Protein AF-A0A1A7YVM3-F1 (afdb_monomer)

Organism: NCBI:txid60296

Foldseek 3Di:
DDPDAWDWDWDADPPDPPRQQTEIFTEAADPVSQFGAWQFKEKDFAFAQQQVVQDDPVHQHHGDRHFIKIWTKTHGPVAQKIFIWIGGVNSVLVLRQVQQQCLQPVLCDDPNDRFKAAPPDPDDDRVSVVLPPPPPPDRDRCVVVVRHDPSGDDDMYTDPVSHRYTYTLDMDRHGFNEWDWDADPRWIWIFTWGQQQKTWTWTGHNRIDTDDMDHDPHTRQGWHHDWDADPVNQWIWTDGPPDTDIDGPDDCVVDPD

Mean predicted aligned error: 5.79 Å

Solvent-accessible surface area (backbone atoms only — not comparable to full-atom values): 13935 Å² total; per-residue (Å²): 133,86,88,72,70,76,29,68,50,77,44,68,50,95,89,44,98,80,47,35,33,32,37,36,39,32,48,25,31,28,97,82,39,58,31,22,42,74,54,21,62,32,80,33,51,33,15,49,57,23,10,60,58,52,32,34,86,93,68,55,35,85,50,50,36,82,40,53,28,40,38,34,28,17,30,32,91,88,47,76,29,16,31,31,28,60,43,46,48,65,46,55,49,57,50,51,50,52,33,51,42,17,23,62,70,44,47,6,31,53,95,90,36,73,25,33,43,56,62,94,58,88,69,84,77,69,62,27,51,68,64,58,77,61,93,71,86,70,81,72,58,60,81,84,37,81,47,43,43,92,92,49,90,50,44,36,28,40,30,79,94,56,35,52,75,22,68,58,66,42,77,46,80,42,54,50,27,16,32,32,64,49,61,55,96,41,39,16,35,36,39,38,18,16,53,51,19,35,34,36,36,28,43,48,45,87,71,54,42,75,83,48,73,47,73,48,96,52,81,59,43,34,26,41,41,65,50,43,64,45,98,82,64,52,32,36,39,46,32,37,94,88,49,77,48,80,40,65,69,69,66,68,88,78,58,91,125

pLDDT: mean 90.3, std 9.9, range [42.0, 98.5]

Nearest PDB structures (foldseek):
  6gcu-assembly2_D  TM=7.362E-01  e=4.595E-12  Homo sapiens
  7mo8-assembly1_B  TM=7.441E-01  e=7.608E-12  Homo sapiens
  4k3j-assembly1_B  TM=7.572E-01  e=2.206E-11  Homo sapiens
  1shy-assembly1_B  TM=6.991E-01  e=4.860E-12  Homo sapiens
  7mob-assembly1_D  TM=7.479E-01  e=1.482E-10  Homo sapiens

InterPro domains:
  IPR001627 Sema domain [PF01403] (64-209)
  IPR001627 Sema domain [PS51004] (1-249)
  IPR015943 WD40/YVTN repeat-like-containing domain superfamily [G3DSA:2.130.10.10] (1-257)
  IPR031148 Plexin family [PTHR22625] (5-254)
  IPR036352 Sema domain superfamily [SSF101912] (2-2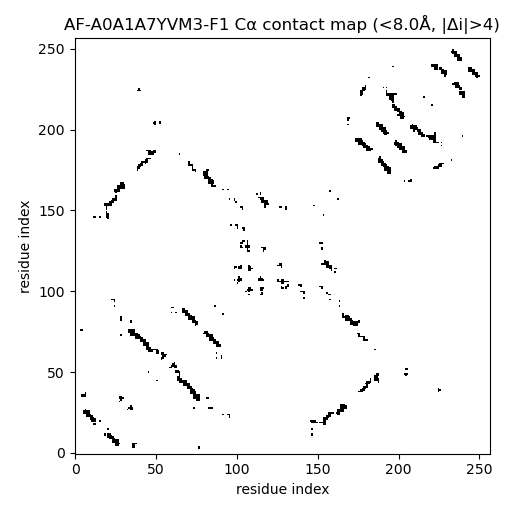49)

Sequence (257 aa):
QDNKNFTFISRLCEKDQHYYSYTELQLNCSASNKYNKAQAAFVGTPGDVLAQNLTGPDKYGTVSASDKVLFVTFSSDVETSSAMCMYPLKSIDDRMRKILDACYNQEGFIDHNLAAYSPYSSKSGNLCSSSNNNNNNKKIKVEDFPCGAEFLLSPLASKPAFALMSEPSLVRKGHMTAVAVSVEMEHAVAFLGNANGEVLKVHLSAHPEMYGRVASEVIGEKVNKNLLFDSSLQHLYITTDNKITKVPVQTCHLKTD

Secondary structure (DSSP, 8-state):
------EEEEE--TT-TT-TT-EEEEEEESTT--EEEEEEEEEE--HHHHHHHH-BTTTTB---TTS-EEEEEEEESSSSEEEEEEEEHHHHHHHHHHHHHHHHHSTTEETTEE-EE-TT--S-S-HHHHTT--TT--PPPGGG-TT--TTS--SEEE-GGGPEEE--SEEEES-EEEEEEEEETTEEEEEEEETTSEEEEEEESSS-EEEEEEE-SSTT-PPPS--EE-TTSSEEEEE-SS-EEEEES--GGG---

Structure (mmCIF, N/CA/C/O backbone):
data_AF-A0A1A7YVM3-F1
#
_entry.id   AF-A0A1A7YVM3-F1
#
loop_
_atom_site.group_PDB
_atom_site.id
_atom_site.type_symbol
_atom_site.label_atom_id
_atom_site.label_alt_id
_atom_site.label_comp_id
_atom_site.label_asym_id
_atom_site.label_entity_id
_atom_site.label_seq_id
_atom_site.pdbx_PDB_ins_code
_atom_site.Cartn_x
_atom_site.Cartn_y
_atom_site.Cartn_z
_atom_site.occupancy
_atom_site.B_iso_or_equiv
_atom_site.auth_seq_id
_atom_site.auth_comp_id
_atom_site.auth_asym_id
_atom_site.auth_atom_id
_atom_site.pdbx_PDB_model_num
ATOM 1 N N . GLN A 1 1 ? 15.067 23.024 5.403 1.00 42.00 1 GLN A N 1
ATOM 2 C CA . GLN A 1 1 ? 15.186 21.586 5.096 1.00 42.00 1 GLN A CA 1
ATOM 3 C C . GLN A 1 1 ? 13.938 20.945 5.671 1.00 42.00 1 GLN A C 1
ATOM 5 O O . GLN A 1 1 ? 13.823 20.870 6.886 1.00 42.00 1 GLN A O 1
ATOM 10 N N . ASP A 1 2 ? 12.939 20.669 4.831 1.00 53.38 2 ASP A N 1
ATOM 11 C CA . ASP A 1 2 ? 11.666 20.115 5.303 1.00 53.38 2 ASP A CA 1
ATOM 12 C C . ASP A 1 2 ? 11.873 18.650 5.683 1.00 53.38 2 ASP A C 1
ATOM 14 O O . ASP A 1 2 ? 12.068 17.799 4.815 1.00 53.38 2 ASP A O 1
ATOM 18 N N . ASN A 1 3 ? 11.823 18.352 6.982 1.00 69.62 3 ASN A N 1
ATOM 19 C CA . ASN A 1 3 ? 11.826 16.993 7.531 1.00 69.62 3 ASN A CA 1
ATOM 20 C C . ASN A 1 3 ? 10.467 16.306 7.286 1.00 69.62 3 ASN A C 1
ATOM 22 O O . ASN A 1 3 ? 9.817 15.830 8.218 1.00 69.62 3 ASN A O 1
ATOM 26 N N . LYS A 1 4 ? 9.992 16.301 6.036 1.00 81.69 4 LYS A N 1
ATOM 27 C CA . LYS A 1 4 ? 8.742 15.638 5.663 1.00 81.69 4 LYS A CA 1
ATOM 28 C C . LYS A 1 4 ? 8.987 14.134 5.607 1.00 81.69 4 LYS A C 1
ATOM 30 O O . LYS A 1 4 ? 9.875 13.674 4.893 1.00 81.69 4 LYS A O 1
ATOM 35 N N . ASN A 1 5 ? 8.201 13.368 6.359 1.00 89.06 5 ASN A N 1
ATOM 36 C CA . ASN A 1 5 ? 8.266 11.912 6.291 1.00 89.06 5 ASN A CA 1
ATOM 37 C C . ASN A 1 5 ? 7.621 11.412 4.995 1.00 89.06 5 ASN A C 1
ATOM 39 O O . ASN A 1 5 ? 6.699 12.039 4.468 1.00 89.06 5 ASN A O 1
ATOM 43 N N . PHE A 1 6 ? 8.094 10.274 4.504 1.00 92.00 6 PHE A N 1
ATOM 44 C CA . PHE A 1 6 ? 7.553 9.602 3.331 1.00 92.00 6 PHE A CA 1
ATOM 45 C C . PHE A 1 6 ? 7.360 8.125 3.652 1.00 92.00 6 PHE A C 1
ATOM 47 O O . PHE A 1 6 ? 8.147 7.537 4.392 1.00 92.00 6 PHE A O 1
ATOM 54 N N . THR A 1 7 ? 6.314 7.532 3.086 1.00 96.25 7 THR A N 1
ATOM 55 C CA . THR A 1 7 ? 6.068 6.095 3.183 1.00 96.25 7 THR A CA 1
ATOM 56 C C . THR A 1 7 ? 6.446 5.449 1.863 1.00 96.25 7 THR A C 1
ATOM 58 O O . THR A 1 7 ? 5.978 5.876 0.808 1.00 96.25 7 THR A O 1
ATOM 61 N N . PHE A 1 8 ? 7.253 4.397 1.935 1.00 97.38 8 PHE A N 1
ATOM 62 C 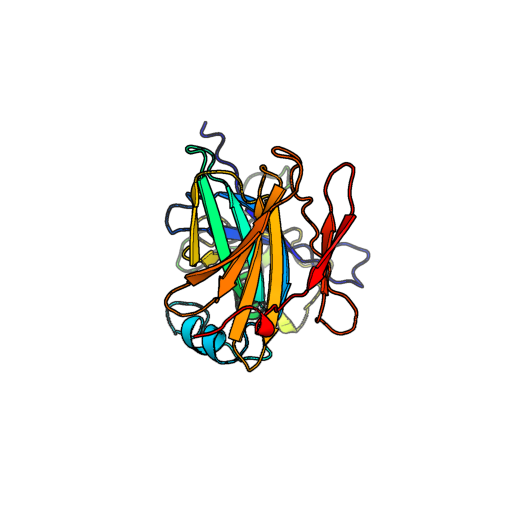CA . PHE A 1 8 ? 7.613 3.570 0.793 1.00 97.38 8 PHE A CA 1
ATOM 63 C C . PHE A 1 8 ? 7.107 2.148 1.003 1.00 97.38 8 PHE A C 1
ATOM 65 O O . PHE A 1 8 ? 7.093 1.644 2.127 1.00 97.38 8 PHE A O 1
ATOM 72 N N . ILE A 1 9 ? 6.698 1.508 -0.088 1.00 97.88 9 ILE A N 1
ATOM 73 C CA . ILE A 1 9 ? 6.573 0.059 -0.164 1.00 97.88 9 ILE A CA 1
ATOM 74 C C . ILE A 1 9 ? 7.796 -0.494 -0.887 1.00 97.88 9 ILE A C 1
ATOM 76 O O . ILE A 1 9 ? 8.110 -0.068 -2.000 1.00 97.88 9 ILE A O 1
ATOM 80 N N . SER A 1 10 ? 8.470 -1.445 -0.249 1.00 97.12 10 SER A N 1
ATOM 81 C CA . SER A 1 10 ? 9.629 -2.133 -0.813 1.00 97.12 10 SER A CA 1
ATOM 82 C C . SER A 1 10 ? 9.220 -3.520 -1.303 1.00 97.12 10 SER A C 1
ATOM 84 O O . SER A 1 10 ? 8.445 -4.216 -0.644 1.00 97.12 10 SER A O 1
ATOM 86 N N . ARG A 1 11 ? 9.741 -3.929 -2.459 1.00 96.50 11 ARG A N 1
ATOM 87 C CA . ARG A 1 11 ? 9.524 -5.250 -3.058 1.00 96.50 11 ARG A CA 1
ATOM 88 C C . ARG A 1 11 ? 10.854 -5.978 -3.191 1.00 96.50 11 ARG A C 1
ATOM 90 O O . ARG A 1 11 ? 11.821 -5.394 -3.668 1.00 96.50 11 ARG A O 1
ATOM 97 N N . LEU A 1 12 ? 10.856 -7.254 -2.816 1.00 97.00 12 LEU A N 1
ATOM 98 C CA . LEU A 1 12 ? 11.961 -8.190 -2.992 1.00 97.00 12 LEU A CA 1
ATOM 99 C C . LEU A 1 12 ? 11.379 -9.553 -3.394 1.00 97.00 12 LEU A C 1
ATOM 101 O O . LEU A 1 12 ? 10.362 -9.974 -2.841 1.00 97.00 12 LEU A O 1
ATOM 105 N N . CYS A 1 13 ? 11.996 -10.234 -4.352 1.00 97.06 13 CYS A N 1
ATOM 106 C CA . CYS A 1 13 ? 11.661 -11.617 -4.670 1.00 97.06 13 CYS A CA 1
ATOM 107 C C . CYS A 1 13 ? 12.095 -12.551 -3.534 1.00 97.06 13 CYS A C 1
ATOM 109 O O . CYS A 1 13 ? 13.185 -12.417 -2.990 1.00 97.06 13 CYS A O 1
ATOM 111 N N . GLU A 1 14 ? 11.285 -13.566 -3.225 1.00 96.75 14 GLU A N 1
ATOM 112 C CA . GLU A 1 14 ? 11.616 -14.555 -2.184 1.00 96.75 14 GLU A CA 1
ATOM 113 C C . GLU A 1 14 ? 12.923 -15.313 -2.474 1.00 96.75 14 GLU A C 1
ATOM 115 O O . GLU A 1 14 ? 13.664 -15.671 -1.561 1.00 96.75 14 GLU A O 1
ATOM 120 N N . LYS A 1 15 ? 13.209 -15.561 -3.758 1.00 94.94 15 LYS A N 1
ATOM 121 C CA . LYS A 1 15 ? 14.398 -16.276 -4.240 1.00 94.94 15 LYS A CA 1
ATOM 122 C C . LYS A 1 15 ? 15.373 -15.324 -4.928 1.00 94.94 15 LYS A C 1
ATOM 124 O O . LYS A 1 15 ? 15.636 -15.455 -6.118 1.00 94.94 15 LYS A O 1
ATOM 129 N N . ASP A 1 16 ? 15.894 -14.369 -4.171 1.00 95.81 16 ASP A N 1
ATOM 130 C CA . ASP A 1 16 ? 16.880 -13.397 -4.642 1.00 95.81 16 ASP A CA 1
ATOM 131 C C . ASP A 1 16 ? 17.973 -13.196 -3.587 1.00 95.81 16 ASP A C 1
ATOM 133 O O . ASP A 1 16 ? 17.899 -12.325 -2.724 1.00 95.81 16 ASP A O 1
ATOM 137 N N . GLN A 1 17 ? 18.997 -14.049 -3.639 1.00 94.69 17 GLN A N 1
ATOM 138 C CA . GLN A 1 17 ? 20.095 -14.037 -2.666 1.00 94.69 17 GLN A CA 1
ATOM 139 C C . GLN A 1 17 ? 20.944 -12.760 -2.738 1.00 94.69 17 GLN A C 1
ATOM 141 O O . GLN A 1 17 ? 21.616 -12.420 -1.766 1.00 94.69 17 GLN A O 1
ATOM 146 N N . HIS A 1 18 ? 20.913 -12.063 -3.875 1.00 94.44 18 HIS A N 1
ATOM 147 C CA . HIS A 1 18 ? 21.759 -10.905 -4.152 1.00 94.44 18 HIS A CA 1
ATOM 148 C C . HIS A 1 18 ? 21.008 -9.571 -4.086 1.00 94.44 18 HIS A C 1
ATOM 150 O O . HIS A 1 18 ? 21.628 -8.524 -4.254 1.00 94.44 18 HIS A O 1
ATOM 156 N N . TYR A 1 19 ? 19.703 -9.596 -3.800 1.00 94.94 19 TYR A N 1
ATOM 157 C CA . TYR A 1 19 ? 18.847 -8.416 -3.666 1.00 94.94 19 TYR A CA 1
ATOM 158 C C . TYR A 1 19 ? 18.724 -7.586 -4.959 1.00 94.94 19 TYR A C 1
ATOM 160 O O . TYR A 1 19 ? 18.415 -6.391 -4.927 1.00 94.94 19 TYR A O 1
ATOM 168 N N . TYR A 1 20 ? 18.912 -8.207 -6.126 1.00 95.38 20 TYR A N 1
ATOM 169 C CA . TYR A 1 20 ? 18.777 -7.529 -7.419 1.00 95.38 20 TYR A CA 1
ATOM 170 C C . TYR A 1 20 ? 17.357 -7.031 -7.700 1.00 95.38 20 TYR A C 1
ATOM 172 O O . TYR A 1 20 ? 17.180 -6.060 -8.429 1.00 95.38 20 TYR A O 1
ATOM 180 N N . SER A 1 21 ? 16.347 -7.644 -7.093 1.00 96.25 21 SER A N 1
ATOM 181 C CA . SER A 1 21 ? 14.940 -7.267 -7.232 1.00 96.25 21 SER A CA 1
ATOM 182 C C . SER A 1 21 ? 14.508 -6.104 -6.333 1.00 96.25 21 SER A C 1
ATOM 184 O O . SER A 1 21 ? 13.377 -5.627 -6.482 1.00 96.25 21 SER A O 1
ATOM 186 N N . TYR A 1 22 ? 15.370 -5.638 -5.416 1.00 96.94 22 TYR A N 1
ATOM 187 C CA . TYR A 1 22 ? 15.008 -4.631 -4.418 1.00 96.94 22 TYR A CA 1
ATOM 188 C C . TYR A 1 22 ? 14.563 -3.314 -5.071 1.00 96.94 22 TYR A C 1
ATOM 190 O O . TYR A 1 22 ? 15.357 -2.579 -5.664 1.00 96.94 22 TYR A O 1
ATOM 198 N N . THR A 1 23 ? 13.273 -3.002 -4.939 1.00 96.81 23 THR A N 1
ATOM 199 C CA . THR A 1 23 ? 12.655 -1.801 -5.519 1.00 96.81 23 THR A CA 1
ATOM 200 C C . THR A 1 23 ? 11.742 -1.114 -4.509 1.00 96.81 23 THR A C 1
ATOM 202 O O . THR A 1 23 ? 10.946 -1.785 -3.855 1.00 96.81 23 THR A O 1
ATOM 205 N N . GLU A 1 24 ? 11.792 0.214 -4.421 1.00 97.81 24 GLU A N 1
ATOM 206 C CA . GLU A 1 24 ? 10.929 1.020 -3.553 1.00 97.81 24 GLU A CA 1
ATOM 207 C C . GLU A 1 24 ? 9.979 1.915 -4.354 1.00 97.81 24 GLU A C 1
ATOM 209 O O . GLU A 1 24 ? 10.366 2.598 -5.305 1.00 97.81 24 GLU A O 1
ATOM 214 N N . LEU A 1 25 ? 8.719 1.964 -3.932 1.00 97.94 25 LEU A N 1
ATOM 215 C CA . LEU A 1 25 ? 7.709 2.865 -4.475 1.00 97.94 25 LEU A CA 1
ATOM 216 C C . LEU A 1 25 ? 7.128 3.717 -3.353 1.00 97.94 25 LEU A C 1
ATOM 218 O O . LEU A 1 25 ? 6.628 3.195 -2.359 1.00 97.94 25 LEU A O 1
ATOM 222 N N . GLN A 1 26 ? 7.156 5.034 -3.520 1.00 97.00 26 GLN A N 1
ATOM 223 C CA . GLN A 1 26 ? 6.517 5.949 -2.588 1.00 97.00 26 GLN A CA 1
ATOM 224 C C . GLN A 1 26 ? 4.993 5.818 -2.687 1.00 97.00 26 GLN A C 1
ATOM 226 O O . GLN A 1 26 ? 4.432 5.837 -3.786 1.00 97.00 26 GLN A O 1
ATOM 231 N N . LEU A 1 27 ? 4.324 5.738 -1.539 1.00 97.31 27 LEU A N 1
ATOM 232 C CA . LEU A 1 27 ? 2.868 5.775 -1.424 1.00 97.31 27 LEU A CA 1
ATOM 233 C C . LEU A 1 27 ? 2.428 7.136 -0.879 1.00 97.31 27 LEU A C 1
ATOM 235 O O . LEU A 1 27 ? 2.937 7.589 0.148 1.00 97.31 27 LEU A O 1
ATOM 239 N N . ASN A 1 28 ? 1.463 7.765 -1.548 1.00 95.69 28 ASN A N 1
ATOM 240 C CA . ASN A 1 28 ? 0.869 9.029 -1.121 1.00 95.69 28 ASN A CA 1
ATOM 241 C C . ASN A 1 28 ? -0.606 8.829 -0.779 1.00 95.69 28 ASN A C 1
ATOM 243 O O . ASN A 1 28 ? -1.407 8.494 -1.651 1.00 95.69 28 ASN A O 1
ATOM 247 N N . CYS A 1 29 ? -0.967 9.111 0.472 1.00 95.56 29 CYS A N 1
ATOM 248 C CA . CYS A 1 29 ? -2.359 9.160 0.901 1.00 95.56 29 CYS A CA 1
ATOM 249 C C . CYS A 1 29 ? -2.819 10.628 0.915 1.00 95.56 29 CYS A C 1
ATOM 251 O O . CYS A 1 29 ? -2.441 11.392 1.809 1.00 95.56 29 CYS A O 1
ATOM 253 N N . SER A 1 30 ? -3.627 10.991 -0.088 1.00 93.75 30 SER A N 1
ATOM 254 C CA . SER A 1 30 ? -3.981 12.336 -0.585 1.00 93.75 30 SER A CA 1
ATOM 255 C C . SER A 1 30 ? -3.028 12.942 -1.624 1.00 93.75 30 SER A C 1
ATOM 257 O O . SER A 1 30 ? -1.816 12.705 -1.610 1.00 93.75 30 SER A O 1
ATOM 259 N N . ALA A 1 31 ? -3.573 13.815 -2.479 1.00 90.62 31 ALA A N 1
ATOM 260 C CA . ALA A 1 31 ? -2.817 14.563 -3.488 1.00 90.62 31 ALA A CA 1
ATOM 261 C C . ALA A 1 31 ? -1.606 15.343 -2.941 1.00 90.62 31 ALA A C 1
ATOM 263 O O . ALA A 1 31 ? -0.545 15.378 -3.562 1.00 90.62 31 ALA A O 1
ATOM 264 N N . SER A 1 32 ? -1.729 15.935 -1.751 1.00 90.62 32 SER A N 1
ATOM 265 C CA . SER A 1 32 ? -0.648 16.678 -1.083 1.00 90.62 32 SER A CA 1
ATOM 266 C C . SER A 1 32 ? 0.277 15.800 -0.226 1.00 90.62 32 SER A C 1
ATOM 268 O O . SER A 1 32 ? 1.203 16.312 0.421 1.00 90.62 32 SER A O 1
ATOM 270 N N . ASN A 1 33 ? 0.031 14.483 -0.203 1.00 92.75 33 ASN A N 1
ATOM 271 C CA . ASN A 1 33 ? 0.609 13.540 0.751 1.00 92.75 33 ASN A CA 1
ATOM 272 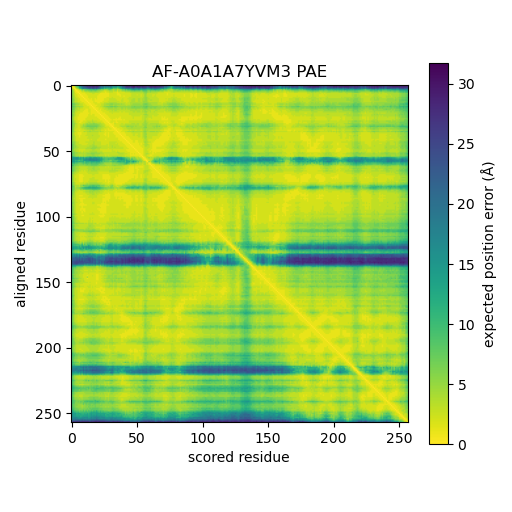C C . ASN A 1 33 ? 0.498 14.088 2.185 1.00 92.75 33 ASN A C 1
ATOM 274 O O . ASN A 1 33 ? 1.504 14.269 2.877 1.00 92.75 33 ASN A O 1
ATOM 278 N N . LYS A 1 34 ? -0.726 14.474 2.576 1.00 93.62 34 LYS A N 1
ATOM 279 C CA . LYS A 1 34 ? -1.032 15.006 3.914 1.00 93.62 34 LYS A CA 1
ATOM 280 C C . LYS A 1 34 ? -0.871 13.912 4.968 1.00 93.62 34 LYS A C 1
ATOM 282 O O . LYS A 1 34 ? -0.393 14.191 6.063 1.00 93.62 34 LYS A O 1
ATOM 287 N N . TYR A 1 35 ? -1.263 12.684 4.631 1.00 95.75 35 TYR A N 1
ATOM 288 C CA . TYR A 1 35 ? -1.139 11.515 5.495 1.00 95.75 35 TYR A CA 1
ATOM 289 C C . TYR A 1 35 ? 0.062 10.685 5.047 1.00 95.75 35 TYR A C 1
ATOM 291 O O . TYR A 1 35 ? -0.042 9.795 4.211 1.00 95.75 35 TYR A O 1
ATOM 299 N N . ASN A 1 36 ? 1.228 11.016 5.584 1.00 94.00 36 ASN A N 1
ATOM 300 C CA . ASN A 1 36 ? 2.519 10.610 5.035 1.00 94.00 36 ASN A CA 1
ATOM 301 C C . ASN A 1 36 ? 3.235 9.507 5.832 1.00 94.00 36 ASN A C 1
ATOM 303 O O . ASN A 1 36 ? 4.258 8.994 5.373 1.00 94.00 36 ASN A O 1
ATOM 307 N N . LYS A 1 37 ? 2.707 9.121 7.002 1.00 95.69 37 LYS A N 1
ATOM 308 C CA . LYS A 1 37 ? 3.266 8.064 7.861 1.00 95.69 37 LYS A CA 1
ATOM 309 C C . LYS A 1 37 ? 2.335 6.865 7.977 1.00 95.69 37 LYS A C 1
ATOM 311 O O . LYS A 1 37 ? 1.354 6.938 8.719 1.00 95.69 37 LYS A O 1
ATOM 316 N N . ALA A 1 38 ? 2.664 5.754 7.324 1.00 97.12 38 ALA A N 1
ATOM 317 C CA . ALA A 1 38 ? 1.952 4.494 7.528 1.00 97.12 38 ALA A CA 1
ATOM 318 C C . ALA A 1 38 ? 2.065 3.999 8.983 1.00 97.12 38 ALA A C 1
ATOM 320 O O . ALA A 1 38 ? 3.136 4.024 9.590 1.00 97.12 38 ALA A O 1
ATOM 321 N N . GLN A 1 39 ? 0.945 3.539 9.536 1.00 96.81 39 GLN A N 1
ATOM 322 C CA . GLN A 1 39 ? 0.806 3.066 10.915 1.00 96.81 39 GLN A CA 1
ATOM 323 C C . GLN A 1 39 ? 0.625 1.549 10.964 1.00 96.81 39 GLN A C 1
ATOM 325 O O . GLN A 1 39 ? 1.361 0.862 11.679 1.00 96.81 39 GLN A O 1
ATOM 330 N N . ALA A 1 40 ? -0.312 1.034 10.169 1.00 97.62 40 ALA A N 1
ATOM 331 C CA . ALA A 1 40 ? -0.564 -0.386 9.979 1.00 97.62 40 ALA A CA 1
ATOM 332 C C . ALA A 1 40 ? -1.016 -0.657 8.543 1.00 97.62 40 ALA A C 1
ATOM 334 O O . ALA A 1 40 ? -1.512 0.241 7.858 1.00 97.62 40 ALA A O 1
ATOM 335 N N . ALA A 1 41 ? -0.846 -1.900 8.102 1.00 97.81 41 ALA A N 1
ATOM 336 C CA . ALA A 1 41 ? -1.236 -2.335 6.774 1.00 97.81 41 ALA A CA 1
ATOM 337 C C . ALA A 1 41 ? -1.810 -3.754 6.807 1.00 97.81 41 ALA A C 1
ATOM 339 O O . ALA A 1 41 ? -1.417 -4.566 7.643 1.00 97.81 41 ALA A O 1
ATOM 340 N N . PHE A 1 42 ? -2.716 -4.045 5.879 1.00 97.81 42 PHE A N 1
ATOM 341 C CA . PHE A 1 42 ? -3.346 -5.348 5.709 1.00 97.81 42 PHE A CA 1
ATOM 342 C C . PHE A 1 42 ? -3.548 -5.632 4.223 1.00 97.81 42 PHE A C 1
ATOM 344 O O . PHE A 1 42 ? -3.953 -4.744 3.474 1.00 97.81 42 PHE A O 1
ATOM 351 N N . VAL A 1 43 ? -3.285 -6.863 3.788 1.00 97.69 43 VAL A N 1
ATOM 352 C CA . VAL A 1 43 ? -3.577 -7.300 2.417 1.00 97.69 43 VAL A CA 1
ATOM 353 C C . VAL A 1 43 ? -4.839 -8.146 2.443 1.00 97.69 43 VAL A C 1
ATOM 355 O O . VAL A 1 43 ? -4.885 -9.178 3.106 1.00 97.69 43 VAL A O 1
ATOM 358 N N . GLY A 1 44 ? -5.853 -7.715 1.702 1.00 96.44 44 GLY A N 1
ATOM 359 C CA . GLY A 1 44 ? -7.144 -8.392 1.618 1.00 96.44 44 GLY A CA 1
ATOM 360 C C . GLY A 1 44 ? -7.718 -8.339 0.210 1.00 96.44 44 GLY A C 1
ATOM 361 O O . GLY A 1 44 ? -7.074 -7.852 -0.720 1.00 96.44 44 GLY A O 1
ATOM 362 N N . THR A 1 45 ? -8.929 -8.857 0.058 1.00 97.44 45 THR A N 1
ATOM 363 C CA . THR A 1 45 ? -9.734 -8.697 -1.156 1.00 97.44 45 THR A CA 1
ATOM 364 C C . THR A 1 45 ? -10.741 -7.561 -0.965 1.00 97.44 45 THR A C 1
ATOM 366 O O . THR A 1 45 ? -11.165 -7.314 0.167 1.00 97.44 45 THR A O 1
ATOM 369 N N . PRO A 1 46 ? -11.118 -6.840 -2.032 1.00 97.12 46 PRO A N 1
ATOM 370 C CA . PRO A 1 46 ? -12.113 -5.779 -1.946 1.00 97.12 46 PRO A CA 1
ATOM 371 C C . PRO A 1 46 ? -13.562 -6.298 -1.963 1.00 97.12 46 PRO A C 1
ATOM 373 O O . PRO A 1 46 ? -14.442 -5.600 -1.473 1.00 97.12 46 PRO A O 1
ATOM 376 N N . GLY A 1 47 ? -13.832 -7.490 -2.510 1.00 96.94 47 GLY A N 1
ATOM 377 C CA . GLY A 1 47 ? -15.206 -7.889 -2.855 1.00 96.94 47 GLY A CA 1
ATOM 378 C C . GLY A 1 47 ? -15.771 -7.045 -4.006 1.00 96.94 47 GLY A C 1
ATOM 379 O O . GLY A 1 47 ? -15.172 -6.035 -4.397 1.00 96.94 47 GLY A O 1
ATOM 380 N N . ASP A 1 48 ? -16.898 -7.456 -4.585 1.00 96.75 48 ASP A N 1
ATOM 381 C CA . ASP A 1 48 ? -17.412 -6.817 -5.808 1.00 96.75 48 ASP A CA 1
ATOM 382 C C . ASP A 1 48 ? -17.756 -5.335 -5.610 1.00 96.75 48 ASP A C 1
ATOM 384 O O . ASP A 1 48 ? -17.423 -4.496 -6.452 1.00 96.75 48 ASP A O 1
ATOM 388 N N . VAL A 1 49 ? -18.379 -4.981 -4.483 1.00 96.19 49 VAL A N 1
ATOM 389 C CA . VAL A 1 49 ? -18.890 -3.618 -4.254 1.00 96.19 49 VAL A CA 1
ATOM 390 C C . VAL A 1 49 ? -17.754 -2.597 -4.191 1.00 96.19 49 VAL A C 1
ATOM 392 O O . VAL A 1 49 ? -17.819 -1.535 -4.815 1.00 96.19 49 VAL A O 1
ATOM 395 N N . LEU A 1 50 ? -16.679 -2.910 -3.463 1.00 96.50 50 LEU A N 1
ATOM 396 C CA . LEU A 1 50 ? -15.520 -2.024 -3.385 1.00 96.50 50 LEU A CA 1
ATOM 397 C C . LEU A 1 50 ? -14.682 -2.081 -4.670 1.00 96.50 50 LEU A C 1
ATOM 399 O O . LEU A 1 50 ? -14.162 -1.045 -5.089 1.00 96.50 50 LEU A O 1
ATOM 403 N N . ALA A 1 51 ? -14.569 -3.244 -5.322 1.00 96.69 51 ALA A N 1
ATOM 404 C CA . ALA A 1 51 ? -13.833 -3.394 -6.579 1.00 96.69 51 ALA A CA 1
ATOM 405 C C . ALA A 1 51 ? -14.377 -2.472 -7.683 1.00 96.69 51 ALA A C 1
ATOM 407 O O . ALA A 1 51 ? -13.601 -1.818 -8.387 1.00 96.69 51 ALA A O 1
ATOM 408 N N . GLN A 1 52 ? -15.704 -2.335 -7.779 1.00 94.44 52 GLN A N 1
ATOM 409 C CA . GLN A 1 52 ? -16.350 -1.402 -8.708 1.00 94.44 52 GLN A CA 1
ATOM 410 C C . GLN A 1 52 ? -15.959 0.058 -8.436 1.00 94.44 52 GLN A C 1
ATOM 412 O O . GLN A 1 52 ? -15.695 0.806 -9.373 1.00 94.44 52 GLN A O 1
ATOM 417 N N . ASN A 1 53 ? -15.854 0.464 -7.167 1.00 92.31 53 ASN A N 1
ATOM 418 C CA . ASN A 1 53 ? -15.461 1.830 -6.798 1.00 92.31 53 ASN A CA 1
ATOM 419 C C . ASN A 1 53 ? -13.959 2.114 -7.012 1.00 92.31 53 ASN A C 1
ATOM 421 O O . ASN A 1 53 ? -13.558 3.246 -7.312 1.00 92.31 53 ASN A O 1
ATOM 425 N N . LEU A 1 54 ? -13.116 1.095 -6.830 1.00 93.31 54 LEU A N 1
ATOM 426 C CA . LEU A 1 54 ? -11.678 1.186 -7.094 1.00 93.31 54 LEU A CA 1
ATOM 427 C C . LEU A 1 54 ? -11.372 1.189 -8.597 1.00 93.31 54 LEU A C 1
ATOM 429 O O . LEU A 1 54 ? -10.360 1.758 -9.009 1.00 93.31 54 LEU A O 1
ATOM 433 N N . THR A 1 55 ? -12.249 0.600 -9.410 1.00 92.00 55 THR A N 1
ATOM 434 C CA . THR A 1 55 ? -12.105 0.568 -10.865 1.00 92.00 55 THR A CA 1
ATOM 435 C C . THR A 1 55 ? -12.275 1.961 -11.471 1.00 92.00 55 THR A C 1
ATOM 437 O O . THR A 1 55 ? -13.230 2.681 -11.191 1.00 92.00 55 THR A O 1
ATOM 440 N N . GLY A 1 56 ? -11.340 2.350 -12.335 1.00 83.50 56 GLY A N 1
ATOM 441 C CA . GLY A 1 56 ? -11.413 3.605 -13.079 1.00 83.50 56 GLY A CA 1
ATOM 442 C C . GLY A 1 56 ? -10.135 3.881 -13.874 1.00 83.50 56 GLY A C 1
ATOM 443 O O . GLY A 1 56 ? -9.045 3.604 -13.361 1.00 83.50 56 GLY A O 1
ATOM 444 N N . PRO A 1 57 ? -10.236 4.427 -15.102 1.00 67.81 57 PRO A N 1
ATOM 445 C CA . PRO A 1 57 ? -9.074 4.698 -15.953 1.00 67.81 57 PRO A CA 1
ATOM 446 C C . PRO A 1 57 ? -8.111 5.711 -15.318 1.00 67.81 57 PRO A C 1
ATOM 448 O O . PRO A 1 57 ? -6.901 5.530 -15.407 1.00 67.81 57 PRO A O 1
ATOM 451 N N . ASP A 1 58 ? -8.643 6.697 -14.591 1.00 73.62 58 ASP A N 1
ATOM 452 C CA . ASP A 1 58 ? -7.859 7.715 -13.876 1.00 73.62 58 ASP A CA 1
ATOM 453 C C . ASP A 1 58 ? -7.412 7.271 -12.467 1.00 73.62 58 ASP A C 1
ATOM 455 O O . ASP A 1 58 ? -6.806 8.047 -11.730 1.00 73.62 58 ASP A O 1
ATOM 459 N N . LYS A 1 59 ? -7.731 6.030 -12.065 1.00 77.56 59 LYS A N 1
ATOM 460 C CA . LYS A 1 59 ? -7.392 5.457 -10.753 1.00 77.56 59 LYS A CA 1
ATOM 461 C C . LYS A 1 59 ? -6.404 4.295 -10.900 1.00 77.56 59 LYS A C 1
ATOM 463 O O . LYS A 1 59 ? -5.201 4.496 -11.036 1.00 77.56 59 LYS A O 1
ATOM 468 N N . TYR A 1 60 ? -6.925 3.070 -10.857 1.00 84.50 60 TYR A N 1
ATOM 469 C CA . TYR A 1 60 ? -6.161 1.827 -10.741 1.00 84.50 60 TYR A CA 1
ATOM 470 C C . TYR A 1 60 ? -6.336 0.899 -11.949 1.00 84.50 60 TYR A C 1
ATOM 472 O O . TYR A 1 60 ? -5.816 -0.216 -11.948 1.00 84.50 60 TYR A O 1
ATOM 480 N N . GLY A 1 61 ? -7.062 1.343 -12.981 1.00 88.81 61 GLY A N 1
ATOM 481 C CA . GLY A 1 61 ? -7.527 0.474 -14.058 1.00 88.81 61 GLY A CA 1
ATOM 482 C C . GLY A 1 61 ? -8.671 -0.421 -13.581 1.00 88.81 61 GLY A C 1
ATOM 483 O O . GLY A 1 61 ? -9.508 0.012 -12.791 1.00 88.81 61 GLY A O 1
ATOM 484 N N . THR A 1 62 ? -8.729 -1.654 -14.080 1.00 93.12 62 THR A N 1
ATOM 485 C CA . THR A 1 62 ? -9.743 -2.645 -13.688 1.00 93.12 62 THR A CA 1
ATOM 486 C C . THR A 1 62 ? -9.311 -3.393 -12.431 1.00 93.12 62 THR A C 1
ATOM 488 O O . THR A 1 62 ? -8.222 -3.972 -12.419 1.00 93.12 62 THR A O 1
ATOM 491 N N . VAL A 1 63 ? -10.183 -3.416 -11.420 1.00 96.19 63 VAL A N 1
ATOM 492 C CA . VAL A 1 63 ? -10.017 -4.164 -10.166 1.00 96.19 63 VAL A CA 1
ATOM 493 C C . VAL A 1 63 ? -11.144 -5.194 -10.050 1.00 96.19 63 VAL A C 1
ATOM 495 O O . VAL A 1 63 ? -12.312 -4.841 -10.198 1.00 96.19 63 VAL A O 1
ATOM 498 N N . SER A 1 64 ? -10.806 -6.460 -9.802 1.00 96.56 64 SER A N 1
ATOM 499 C CA . SER A 1 64 ? -11.761 -7.556 -9.569 1.00 96.56 64 SER A CA 1
ATOM 500 C C . SER A 1 64 ? -12.042 -7.778 -8.076 1.00 96.56 64 SER A C 1
ATOM 502 O O . SER A 1 64 ? -11.221 -7.417 -7.231 1.00 96.56 64 SER A O 1
ATOM 504 N N . ALA A 1 65 ? -13.156 -8.438 -7.731 1.00 96.81 65 ALA A N 1
ATOM 505 C CA . ALA A 1 65 ? -13.449 -8.854 -6.351 1.00 96.81 65 ALA A CA 1
ATOM 506 C C . ALA A 1 65 ? -12.341 -9.698 -5.712 1.00 96.81 65 ALA A C 1
ATOM 508 O O . ALA A 1 65 ? -12.110 -9.613 -4.505 1.00 96.81 65 ALA A O 1
ATOM 509 N N . SER A 1 66 ? -11.655 -10.510 -6.520 1.00 96.25 66 SER A N 1
ATOM 510 C CA . SER A 1 66 ? -10.597 -11.417 -6.069 1.00 96.25 66 SER A CA 1
ATOM 511 C C . SER A 1 66 ? -9.203 -10.789 -6.037 1.00 96.25 66 SER A C 1
ATOM 513 O O . SER A 1 66 ? -8.274 -11.392 -5.487 1.00 96.25 66 SER A O 1
ATOM 515 N N . ASP A 1 67 ? -9.042 -9.589 -6.603 1.00 97.31 67 ASP A N 1
ATOM 516 C CA . ASP A 1 67 ? -7.752 -8.907 -6.636 1.00 97.31 67 ASP A CA 1
ATOM 517 C C . ASP A 1 67 ? -7.283 -8.580 -5.219 1.00 97.31 67 ASP A C 1
ATOM 519 O O . ASP A 1 67 ? -8.065 -8.331 -4.300 1.00 97.31 67 ASP A O 1
ATOM 523 N N . LYS A 1 68 ? -5.966 -8.561 -5.026 1.00 98.06 68 LYS A N 1
ATOM 524 C CA . LYS A 1 68 ? -5.383 -8.170 -3.746 1.00 98.06 68 LYS A CA 1
ATOM 525 C C . LYS A 1 68 ? -5.234 -6.660 -3.668 1.00 98.06 68 LYS A C 1
ATOM 527 O O . LYS A 1 68 ? -4.661 -6.026 -4.557 1.00 98.06 68 LYS A O 1
ATOM 532 N N . VAL A 1 69 ? -5.702 -6.102 -2.560 1.00 98.38 69 VAL A N 1
ATOM 533 C CA . VAL A 1 69 ? -5.608 -4.683 -2.228 1.00 98.38 69 VAL A CA 1
ATOM 534 C C . VAL A 1 69 ? -4.854 -4.539 -0.914 1.00 98.38 69 VAL A C 1
ATOM 536 O O . VAL A 1 69 ? -5.106 -5.257 0.055 1.00 98.38 69 VAL A O 1
ATOM 539 N N . LEU A 1 70 ? -3.906 -3.608 -0.898 1.00 98.50 70 LEU A N 1
ATOM 540 C CA . LEU A 1 70 ? -3.211 -3.164 0.296 1.00 98.50 70 LEU A CA 1
ATOM 541 C C . LEU A 1 70 ? -4.024 -2.051 0.961 1.00 98.50 70 LEU A C 1
ATOM 543 O O . LEU A 1 70 ? -4.178 -0.961 0.412 1.00 98.50 70 LEU A O 1
ATOM 547 N N . PHE A 1 71 ? -4.508 -2.325 2.162 1.00 98.25 71 PHE A N 1
ATOM 548 C CA . PHE A 1 71 ? -5.217 -1.391 3.024 1.00 98.25 71 PHE A CA 1
ATOM 549 C C . PHE A 1 71 ? -4.233 -0.824 4.036 1.00 98.25 71 PHE A C 1
ATOM 551 O O . PHE A 1 71 ? -3.582 -1.592 4.739 1.00 98.25 71 PHE A O 1
ATOM 558 N N . VAL A 1 72 ? -4.108 0.498 4.127 1.00 98.38 72 VAL A N 1
ATOM 559 C CA . VAL A 1 72 ? -3.104 1.135 4.991 1.00 98.38 72 VAL A CA 1
ATOM 560 C C . VAL A 1 72 ? -3.733 2.269 5.780 1.00 98.38 72 VAL A C 1
ATOM 562 O O . VAL A 1 72 ? -4.431 3.113 5.217 1.00 98.38 72 VAL A O 1
ATOM 565 N N . THR A 1 73 ? -3.451 2.319 7.079 1.00 97.88 73 THR A N 1
ATOM 566 C CA . THR A 1 73 ? -3.745 3.486 7.912 1.00 97.88 73 THR A CA 1
ATOM 567 C C . THR A 1 73 ? -2.530 4.398 7.956 1.00 97.88 73 THR A C 1
ATOM 569 O O . THR A 1 73 ? -1.405 3.949 8.161 1.00 97.88 73 THR A O 1
ATOM 572 N N . PHE A 1 74 ? -2.748 5.692 7.765 1.00 97.69 74 PHE A N 1
ATOM 573 C CA . PHE A 1 74 ? -1.725 6.727 7.786 1.00 97.69 74 PHE A CA 1
ATOM 574 C C . PHE A 1 74 ? -2.043 7.776 8.848 1.00 97.69 74 PHE A C 1
ATOM 576 O O . PHE A 1 74 ? -3.208 8.044 9.135 1.00 97.69 74 PHE A O 1
ATOM 583 N N . SER A 1 75 ? -1.016 8.422 9.395 1.00 96.25 75 SER A N 1
ATOM 584 C CA . SER A 1 75 ? -1.151 9.626 10.218 1.00 96.25 75 SER A CA 1
ATOM 585 C C . SER A 1 75 ? -0.591 10.852 9.503 1.00 96.25 75 SER A C 1
ATOM 587 O O . SER A 1 75 ? 0.309 10.734 8.669 1.00 96.25 75 SER A O 1
ATOM 589 N N . SER A 1 76 ? -1.117 12.023 9.856 1.00 94.44 76 SER A N 1
ATOM 590 C CA . SER A 1 76 ? -0.552 13.318 9.466 1.00 94.44 76 SER A CA 1
ATOM 591 C C . SER A 1 76 ? 0.563 13.737 10.428 1.00 94.44 76 SER A C 1
ATOM 593 O O . SER A 1 76 ? 0.489 13.472 11.627 1.00 94.44 76 SER A O 1
ATOM 595 N N . ASP A 1 77 ? 1.587 14.406 9.898 1.00 89.19 77 ASP A N 1
ATOM 596 C CA . ASP A 1 77 ? 2.655 15.040 10.686 1.00 89.19 77 ASP A CA 1
ATOM 597 C C . ASP A 1 77 ? 2.282 16.415 11.239 1.00 89.19 77 ASP A C 1
ATOM 599 O O . ASP A 1 77 ? 2.942 16.919 12.144 1.00 89.19 77 ASP A O 1
ATOM 603 N N . VAL A 1 78 ? 1.243 17.029 10.677 1.00 87.38 78 VAL A N 1
ATOM 604 C CA . VAL A 1 78 ? 0.839 18.406 10.988 1.00 87.38 78 VAL A CA 1
ATOM 605 C C . VAL A 1 78 ? -0.326 18.429 11.972 1.00 87.38 78 VAL A C 1
ATOM 607 O O . VAL A 1 78 ? -0.425 19.311 12.818 1.00 87.38 78 VAL A O 1
ATOM 610 N N . GLU A 1 79 ? -1.224 17.454 11.860 1.00 89.31 79 GLU A N 1
ATOM 611 C CA . GLU A 1 79 ? -2.471 17.403 12.615 1.00 89.31 79 GLU A CA 1
ATOM 612 C C . GLU A 1 79 ? -2.610 16.050 13.306 1.00 89.31 79 GLU A C 1
ATOM 614 O O . GLU A 1 79 ? -2.250 15.020 12.738 1.00 89.31 79 GLU A O 1
ATOM 619 N N . THR A 1 80 ? -3.254 16.030 14.474 1.00 92.38 80 THR A N 1
ATOM 620 C CA . THR A 1 80 ? -3.661 14.797 15.164 1.00 92.38 80 THR A CA 1
ATOM 621 C C . THR A 1 80 ? -4.853 14.151 14.450 1.00 92.38 80 THR A C 1
ATOM 623 O O . THR A 1 80 ? -5.981 14.100 14.950 1.00 92.38 80 THR A O 1
ATOM 626 N N . SER A 1 81 ? -4.612 13.692 13.228 1.00 95.69 81 SER A N 1
ATOM 627 C CA . SER A 1 81 ? -5.575 13.016 12.372 1.00 95.69 81 SER A CA 1
ATOM 628 C C . SER A 1 81 ? -4.927 11.848 11.643 1.00 95.69 81 SER A C 1
ATOM 630 O O . SER A 1 81 ? -3.713 11.793 11.422 1.00 95.69 81 SER A O 1
ATOM 632 N N . SER A 1 82 ? -5.770 10.898 11.269 1.00 96.94 82 SER A N 1
ATOM 633 C CA . SER A 1 82 ? -5.389 9.720 10.512 1.00 96.94 82 SER A CA 1
ATOM 634 C C . SER A 1 82 ? -6.351 9.485 9.364 1.00 96.94 82 SER A C 1
ATOM 636 O O . SER A 1 82 ? -7.491 9.960 9.370 1.00 96.94 82 SER A O 1
ATOM 638 N N . ALA A 1 83 ? -5.874 8.742 8.378 1.00 97.25 83 ALA A N 1
ATOM 639 C CA . ALA A 1 83 ? -6.650 8.349 7.225 1.00 97.25 83 ALA A CA 1
ATOM 640 C C . ALA A 1 83 ? -6.410 6.887 6.867 1.00 97.25 83 ALA A C 1
ATOM 642 O O . ALA A 1 83 ? -5.378 6.317 7.212 1.00 97.25 83 ALA A O 1
ATOM 643 N N . MET A 1 84 ? -7.356 6.293 6.154 1.00 97.25 84 MET A N 1
ATOM 644 C CA . MET A 1 84 ? -7.199 4.994 5.515 1.00 97.25 84 MET A CA 1
ATOM 645 C C . MET A 1 84 ? -7.119 5.191 4.003 1.00 97.25 84 MET A C 1
ATOM 647 O O . MET A 1 84 ? -7.957 5.883 3.431 1.00 97.25 84 MET A O 1
ATOM 651 N N . CYS A 1 85 ? -6.120 4.587 3.369 1.00 97.44 85 CYS A N 1
ATOM 652 C CA . CYS A 1 85 ? -5.938 4.576 1.919 1.00 97.44 85 CYS A CA 1
ATOM 653 C C . CYS A 1 85 ? -5.803 3.137 1.415 1.00 97.44 85 CYS A C 1
ATOM 655 O O . CYS A 1 85 ? -5.469 2.224 2.179 1.00 97.44 85 CYS A O 1
ATOM 657 N N . MET A 1 86 ? -6.081 2.938 0.129 1.00 97.62 86 MET A N 1
ATOM 658 C CA . MET A 1 86 ? -6.165 1.619 -0.493 1.00 97.62 86 MET A CA 1
ATOM 659 C C . MET A 1 86 ? -5.375 1.599 -1.792 1.00 97.62 86 MET A C 1
ATOM 661 O O . MET A 1 86 ? -5.527 2.485 -2.624 1.00 97.62 86 MET A O 1
ATOM 665 N N . TYR A 1 87 ? -4.560 0.568 -1.984 1.00 97.69 87 TYR A N 1
ATOM 666 C CA . TYR A 1 87 ? -3.714 0.434 -3.165 1.00 97.69 87 TYR A CA 1
ATOM 667 C C . TYR A 1 87 ? -3.839 -0.986 -3.717 1.00 97.69 87 TYR A C 1
ATOM 669 O O . TYR A 1 87 ? -3.346 -1.926 -3.088 1.00 97.69 87 TYR A O 1
ATOM 677 N N . PRO A 1 88 ? -4.489 -1.191 -4.874 1.00 97.75 88 PRO A N 1
ATOM 678 C CA . PRO A 1 88 ? -4.459 -2.482 -5.548 1.00 97.75 88 PRO A CA 1
ATOM 679 C C . PRO A 1 88 ? -3.014 -2.913 -5.814 1.00 97.75 88 PRO A C 1
ATOM 681 O O . PRO A 1 88 ? -2.210 -2.136 -6.338 1.00 97.75 88 PRO A O 1
ATOM 684 N N . LEU A 1 89 ? -2.668 -4.155 -5.459 1.00 97.75 89 LEU A N 1
ATOM 685 C CA . LEU A 1 89 ? -1.295 -4.654 -5.610 1.00 97.75 89 LEU A CA 1
ATOM 686 C C . LEU A 1 89 ? -0.855 -4.662 -7.076 1.00 97.75 89 LEU A C 1
ATOM 688 O O . LEU A 1 89 ? 0.308 -4.396 -7.363 1.00 97.75 89 LEU A O 1
ATOM 692 N N . LYS A 1 90 ? -1.796 -4.882 -8.000 1.00 96.19 90 LYS A N 1
ATOM 693 C CA . LYS A 1 90 ? -1.557 -4.769 -9.441 1.00 96.19 90 LYS A CA 1
ATOM 694 C C . LYS A 1 90 ? -1.070 -3.371 -9.833 1.00 96.19 90 LYS A C 1
ATOM 696 O O . LYS A 1 90 ? -0.096 -3.253 -10.558 1.00 96.19 90 LYS A O 1
ATOM 701 N N . SER A 1 91 ? -1.670 -2.311 -9.293 1.00 96.31 91 SER A N 1
ATOM 702 C CA . SER A 1 91 ? -1.252 -0.935 -9.588 1.00 96.31 91 SER A CA 1
ATOM 703 C C . SER A 1 91 ? 0.108 -0.585 -8.981 1.00 96.31 91 SER A C 1
ATOM 705 O O . SER A 1 91 ? 0.874 0.161 -9.590 1.00 96.31 91 SER A O 1
ATOM 707 N N . ILE A 1 92 ? 0.429 -1.127 -7.799 1.00 97.25 92 ILE A N 1
ATOM 708 C CA . ILE A 1 92 ? 1.776 -1.027 -7.210 1.00 97.25 92 ILE A CA 1
ATOM 709 C C . ILE A 1 92 ? 2.798 -1.677 -8.142 1.00 97.25 92 ILE A C 1
ATOM 711 O O . ILE A 1 92 ? 3.816 -1.069 -8.470 1.00 97.25 92 ILE A O 1
ATOM 715 N N . ASP A 1 93 ? 2.509 -2.893 -8.587 1.00 95.81 93 ASP A N 1
ATOM 716 C CA . ASP A 1 93 ? 3.379 -3.671 -9.454 1.00 95.81 93 ASP A CA 1
ATOM 717 C C . ASP A 1 93 ? 3.569 -3.011 -10.831 1.00 95.81 93 ASP A C 1
ATOM 719 O O . ASP A 1 93 ? 4.705 -2.798 -11.254 1.00 95.81 93 ASP A O 1
ATOM 723 N N . ASP A 1 94 ? 2.488 -2.562 -11.472 1.00 95.38 94 ASP A N 1
ATOM 724 C CA . ASP A 1 94 ? 2.526 -1.811 -12.732 1.00 95.38 94 ASP A CA 1
ATOM 725 C C . ASP A 1 94 ? 3.365 -0.531 -12.600 1.00 95.38 94 ASP A C 1
ATOM 727 O O . ASP A 1 94 ? 4.156 -0.189 -13.485 1.00 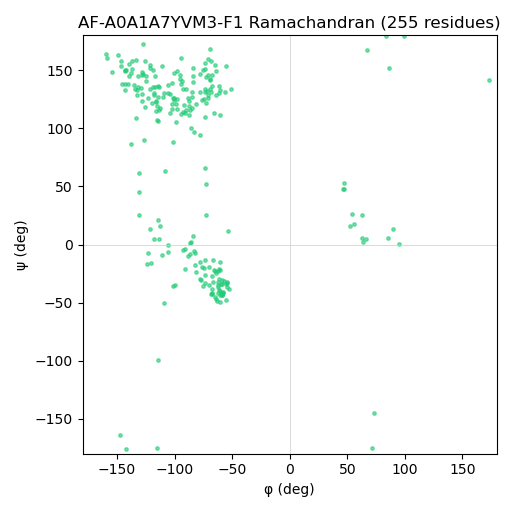95.38 94 ASP A O 1
ATOM 731 N N . ARG A 1 95 ? 3.231 0.189 -11.478 1.00 96.00 95 ARG A N 1
ATOM 732 C CA . ARG A 1 95 ? 4.011 1.405 -11.222 1.00 96.00 95 ARG A CA 1
ATOM 733 C C . ARG A 1 95 ? 5.489 1.091 -11.000 1.00 96.00 95 ARG A C 1
ATOM 735 O O . ARG A 1 95 ? 6.327 1.789 -11.567 1.00 96.00 95 ARG A O 1
ATOM 742 N N . MET A 1 96 ? 5.816 0.045 -10.240 1.00 96.31 96 MET A N 1
ATOM 743 C CA . MET A 1 96 ? 7.199 -0.417 -10.066 1.00 96.31 96 MET A CA 1
ATOM 744 C C . MET A 1 96 ? 7.822 -0.842 -11.397 1.00 96.31 96 MET A C 1
ATOM 746 O O . MET A 1 96 ? 8.941 -0.430 -11.688 1.00 96.31 96 MET A O 1
ATOM 750 N N . ARG A 1 97 ? 7.101 -1.585 -12.248 1.00 95.44 97 ARG A N 1
ATOM 751 C CA . ARG A 1 97 ? 7.583 -1.958 -13.592 1.00 95.44 97 ARG A CA 1
ATOM 752 C C . ARG A 1 97 ? 7.900 -0.732 -14.443 1.00 95.44 97 ARG A C 1
ATOM 754 O O . ARG A 1 97 ? 8.955 -0.703 -15.063 1.00 95.44 97 ARG A O 1
ATOM 761 N N . LYS A 1 98 ? 7.050 0.302 -14.420 1.00 95.25 98 LYS A N 1
ATOM 762 C CA . LYS A 1 98 ? 7.318 1.571 -15.125 1.00 95.25 98 LYS A CA 1
ATOM 763 C C . LYS A 1 98 ? 8.584 2.268 -14.622 1.00 95.25 98 LYS A C 1
ATOM 765 O O . LYS A 1 98 ? 9.328 2.815 -15.424 1.00 95.25 98 LYS A O 1
ATOM 770 N N . ILE A 1 99 ? 8.843 2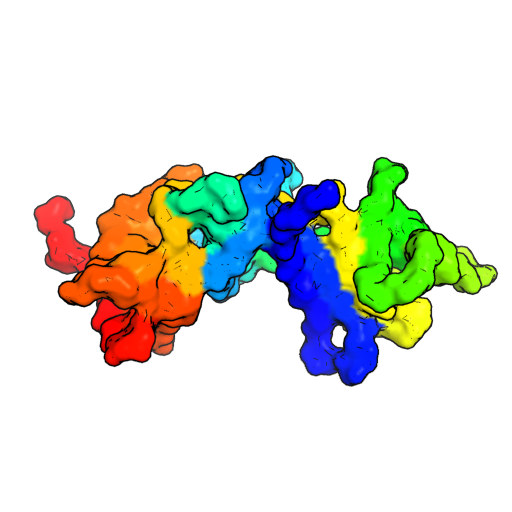.242 -13.315 1.00 95.12 99 ILE A N 1
ATOM 771 C CA . ILE A 1 99 ? 10.061 2.822 -12.720 1.00 95.12 99 ILE A CA 1
ATOM 772 C C . ILE A 1 99 ? 11.307 2.034 -13.140 1.00 95.12 99 ILE A C 1
ATOM 774 O O . ILE A 1 99 ? 12.326 2.637 -13.478 1.00 95.12 99 ILE A O 1
ATOM 778 N N . LEU A 1 100 ? 11.224 0.701 -13.150 1.00 94.94 100 LEU A N 1
ATOM 779 C CA . LEU A 1 100 ? 12.304 -0.165 -13.626 1.00 94.94 100 LEU A CA 1
ATOM 780 C C . LEU A 1 100 ? 12.587 0.072 -15.114 1.00 94.94 100 LEU A C 1
ATOM 782 O O . LEU A 1 100 ? 13.733 0.318 -15.479 1.00 94.94 100 LEU A O 1
ATOM 786 N N . ASP A 1 101 ? 11.548 0.081 -15.954 1.00 94.44 101 ASP A N 1
ATOM 787 C CA . ASP A 1 101 ? 11.669 0.353 -17.391 1.00 94.44 101 ASP A CA 1
ATOM 788 C C . ASP A 1 101 ? 12.284 1.729 -17.660 1.00 94.44 101 ASP A C 1
ATOM 790 O O . ASP A 1 101 ? 13.205 1.850 -18.469 1.00 94.44 101 ASP A O 1
ATOM 794 N N . ALA A 1 102 ? 11.843 2.753 -16.921 1.00 94.25 102 ALA A N 1
ATOM 795 C CA . ALA A 1 102 ? 12.423 4.083 -17.008 1.00 94.25 102 ALA A CA 1
ATOM 796 C C . ALA A 1 102 ? 13.930 4.035 -16.749 1.00 94.25 102 ALA A C 1
ATOM 798 O O . ALA A 1 102 ? 14.705 4.575 -17.532 1.00 94.25 102 ALA A O 1
ATOM 799 N N . CYS A 1 103 ? 14.371 3.352 -15.691 1.00 93.31 103 CYS A N 1
ATOM 800 C CA . CYS A 1 103 ? 15.792 3.269 -15.372 1.00 93.31 103 CYS A CA 1
ATOM 801 C C . CYS A 1 103 ? 16.599 2.460 -16.396 1.00 93.31 103 CYS A C 1
ATOM 803 O O . CYS A 1 103 ? 17.686 2.887 -16.780 1.00 93.31 103 CYS A O 1
ATOM 805 N N . TYR A 1 104 ? 16.076 1.321 -16.852 1.00 91.75 104 TYR A N 1
ATOM 806 C CA . TYR A 1 104 ? 16.803 0.410 -17.740 1.00 91.75 104 TYR A CA 1
ATOM 807 C C . TYR A 1 104 ? 16.843 0.871 -19.195 1.00 91.75 104 TYR A C 1
ATOM 809 O O . TYR A 1 104 ? 17.800 0.551 -19.893 1.00 91.75 104 TYR A O 1
ATOM 817 N N . ASN A 1 105 ? 15.828 1.606 -19.656 1.00 91.12 105 ASN A N 1
ATOM 818 C CA . ASN A 1 105 ? 15.675 1.942 -21.074 1.00 91.12 105 ASN A CA 1
ATOM 819 C C . ASN A 1 105 ? 15.585 3.447 -21.361 1.00 91.12 105 ASN A C 1
ATOM 821 O O . ASN A 1 105 ? 15.733 3.844 -22.516 1.00 91.12 105 ASN A O 1
ATOM 825 N N . GLN A 1 106 ? 15.311 4.282 -20.356 1.00 91.69 106 GLN A N 1
ATOM 826 C CA . GLN A 1 106 ? 14.991 5.708 -20.534 1.00 91.69 106 GLN A CA 1
ATOM 827 C C . GLN A 1 106 ? 15.809 6.605 -19.600 1.00 91.69 106 GLN A C 1
ATOM 829 O O . GLN A 1 106 ? 15.372 7.690 -19.217 1.00 91.69 106 GLN A O 1
ATOM 834 N N . GLU A 1 107 ? 16.986 6.133 -19.180 1.00 90.56 107 GLU A N 1
ATOM 835 C CA . GLU A 1 107 ? 17.891 6.863 -18.289 1.00 90.56 107 GLU A CA 1
ATOM 836 C C . GLU A 1 107 ? 17.228 7.338 -16.983 1.00 90.56 107 GLU A C 1
ATOM 838 O O . GLU A 1 107 ? 17.642 8.314 -16.376 1.00 90.56 107 GLU A O 1
ATOM 843 N N . GLY A 1 108 ? 16.182 6.664 -16.518 1.00 91.56 108 GLY A N 1
ATOM 844 C CA . GLY A 1 108 ? 15.442 7.007 -15.304 1.00 91.56 108 GLY A CA 1
ATOM 845 C C . GLY A 1 108 ? 14.333 8.041 -15.492 1.00 91.56 108 GLY A C 1
ATOM 846 O O . GLY A 1 108 ? 13.730 8.432 -14.493 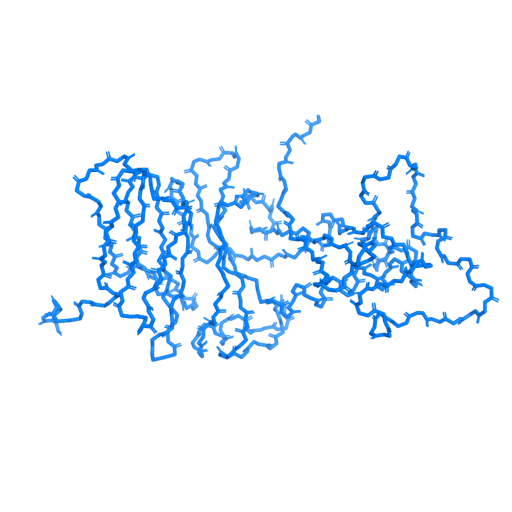1.00 91.56 108 GLY A O 1
ATOM 847 N N . PHE A 1 109 ? 14.034 8.475 -16.718 1.00 93.31 109 PHE A N 1
ATOM 848 C CA . PHE A 1 109 ? 12.998 9.470 -17.004 1.00 93.31 109 PHE A CA 1
ATOM 849 C C . PHE A 1 109 ? 11.691 8.841 -17.495 1.00 93.31 109 PHE A C 1
ATOM 851 O O . PHE A 1 109 ? 11.688 7.833 -18.192 1.00 93.31 109 PHE A O 1
ATOM 858 N N . ILE A 1 110 ? 10.574 9.482 -17.153 1.00 94.00 110 ILE A N 1
ATOM 859 C CA . ILE A 1 110 ? 9.254 9.274 -17.763 1.00 94.00 110 ILE A CA 1
ATOM 860 C C . ILE A 1 110 ? 8.710 10.671 -18.065 1.00 94.00 110 ILE A C 1
ATOM 862 O O . ILE A 1 110 ? 8.735 11.533 -17.187 1.00 94.00 110 ILE A O 1
ATOM 866 N N . ASP A 1 111 ? 8.265 10.923 -19.297 1.00 91.19 111 ASP A N 1
ATOM 867 C CA . ASP A 1 111 ? 7.730 12.226 -19.725 1.00 91.19 111 ASP A CA 1
ATOM 868 C C . ASP A 1 111 ? 8.624 13.413 -19.301 1.00 91.19 111 ASP A C 1
ATOM 870 O O . ASP A 1 111 ? 8.166 14.382 -18.698 1.00 91.19 111 ASP A O 1
ATOM 874 N N . HIS A 1 112 ? 9.936 13.299 -19.552 1.00 90.50 112 HIS A N 1
ATOM 875 C CA . HIS A 1 112 ? 10.982 14.278 -19.196 1.00 90.50 112 HIS A CA 1
ATOM 876 C C . HIS A 1 112 ? 11.194 14.548 -17.697 1.00 90.50 112 HIS A C 1
ATOM 878 O O . HIS A 1 112 ? 12.021 15.385 -17.335 1.00 90.50 112 HIS A O 1
ATOM 884 N N . ASN A 1 113 ? 10.516 13.823 -16.810 1.00 92.94 113 ASN A N 1
ATOM 885 C CA . ASN A 1 113 ? 10.680 13.949 -15.368 1.00 92.94 113 ASN A CA 1
ATOM 886 C C . ASN A 1 113 ? 11.454 12.752 -14.814 1.00 92.94 113 ASN A C 1
ATOM 888 O O . ASN A 1 113 ? 11.200 11.606 -15.184 1.00 92.94 113 ASN A O 1
ATOM 892 N N . LEU A 1 114 ? 12.399 13.013 -13.907 1.00 92.56 114 LEU A N 1
ATOM 893 C CA . LEU A 1 114 ? 13.176 11.954 -13.266 1.00 92.56 114 LEU A CA 1
ATOM 894 C C . LEU A 1 114 ? 12.245 11.099 -12.394 1.00 92.56 114 LEU A C 1
ATOM 896 O O . LEU A 1 114 ? 11.708 11.577 -11.392 1.00 92.56 114 LEU A O 1
ATOM 900 N N . ALA A 1 115 ? 12.060 9.843 -12.786 1.00 94.69 115 ALA A N 1
ATOM 901 C CA . ALA A 1 115 ? 11.119 8.909 -12.184 1.00 94.69 115 ALA A CA 1
ATOM 902 C C . ALA A 1 115 ? 11.780 7.906 -11.250 1.00 94.69 115 ALA A C 1
ATOM 904 O O . ALA A 1 115 ? 11.209 7.568 -10.211 1.00 94.69 115 ALA A O 1
ATOM 905 N N . ALA A 1 116 ? 12.987 7.472 -11.598 1.00 94.06 116 ALA A N 1
ATOM 906 C CA . ALA A 1 116 ? 13.749 6.481 -10.858 1.00 94.06 116 ALA A CA 1
ATOM 907 C C . ALA A 1 116 ? 15.073 7.067 -10.366 1.00 94.06 116 ALA A C 1
ATOM 909 O O . ALA A 1 116 ? 15.660 7.955 -10.984 1.00 94.06 116 ALA A O 1
ATOM 910 N N . TYR A 1 117 ? 15.563 6.560 -9.244 1.00 92.19 117 TYR A N 1
ATOM 911 C CA . TYR A 1 117 ? 16.941 6.760 -8.808 1.00 92.19 117 TYR A CA 1
ATOM 912 C C . TYR A 1 117 ? 17.407 5.552 -8.006 1.00 92.19 117 TYR A C 1
ATOM 914 O O . TYR A 1 117 ? 16.584 4.778 -7.524 1.00 92.19 117 TYR A O 1
ATOM 922 N N . SER A 1 118 ? 18.719 5.409 -7.824 1.00 92.31 118 SER A N 1
ATOM 923 C CA . SER A 1 118 ? 19.256 4.411 -6.899 1.00 92.31 118 SER A CA 1
ATOM 924 C C . SER A 1 118 ? 19.341 5.005 -5.487 1.00 92.31 118 SER A C 1
ATOM 926 O O . SER A 1 118 ? 20.116 5.949 -5.278 1.00 92.31 118 SER A O 1
ATOM 928 N N . PRO A 1 119 ? 18.526 4.537 -4.521 1.00 89.75 119 PRO A N 1
ATOM 929 C CA . PRO A 1 119 ? 18.658 4.951 -3.134 1.00 89.75 119 PRO A CA 1
ATOM 930 C C . PRO A 1 119 ? 19.955 4.389 -2.538 1.00 89.75 119 PRO A C 1
ATOM 932 O O . PRO A 1 119 ? 20.519 3.418 -3.034 1.00 89.75 119 PRO A O 1
ATOM 935 N N . TYR A 1 120 ? 20.442 5.016 -1.467 1.00 88.06 120 TYR A N 1
ATOM 936 C CA . TYR A 1 120 ? 21.613 4.564 -0.693 1.00 88.06 120 TYR A CA 1
ATOM 937 C C . TYR A 1 120 ? 22.961 4.551 -1.433 1.00 88.06 120 TYR A C 1
ATOM 939 O O . TYR A 1 120 ? 23.982 4.200 -0.845 1.00 88.06 120 TYR A O 1
ATOM 947 N N . SER A 1 121 ? 23.005 4.986 -2.692 1.00 83.56 121 SER A N 1
ATOM 948 C CA . SER A 1 121 ? 24.259 5.191 -3.410 1.00 83.56 121 SER A CA 1
ATOM 949 C C . SER A 1 121 ? 24.989 6.444 -2.914 1.00 83.56 121 SER A C 1
ATOM 951 O O . SER A 1 121 ? 24.411 7.526 -2.822 1.00 83.56 121 SER A O 1
ATOM 953 N N . SER A 1 122 ? 26.295 6.311 -2.675 1.00 79.19 122 SER A N 1
ATOM 954 C CA . SER A 1 122 ? 27.206 7.432 -2.407 1.00 79.19 122 SER A CA 1
ATOM 955 C C . SER A 1 122 ? 27.609 8.201 -3.671 1.00 79.19 122 SE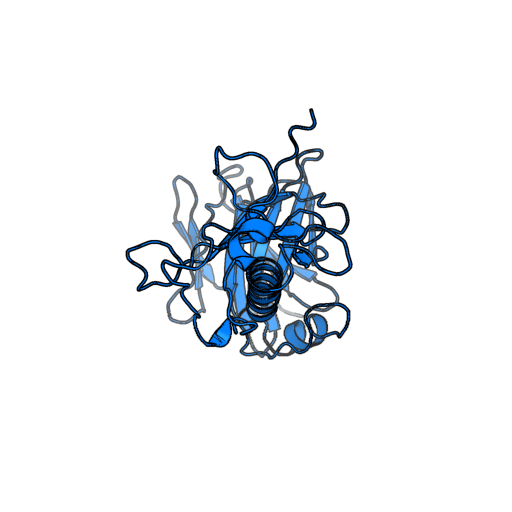R A C 1
ATOM 957 O O . SER A 1 122 ? 28.127 9.314 -3.578 1.00 79.19 122 SER A O 1
ATOM 959 N N . LYS A 1 123 ? 27.377 7.625 -4.859 1.00 77.62 123 LYS A N 1
ATOM 960 C CA . LYS A 1 123 ? 27.639 8.289 -6.139 1.00 77.62 123 LYS A CA 1
ATOM 961 C C . LYS A 1 123 ? 26.574 9.350 -6.391 1.00 77.62 123 LYS A C 1
ATOM 963 O O . LYS A 1 123 ? 25.382 9.046 -6.392 1.00 77.62 123 LYS A O 1
ATOM 968 N N . SER A 1 124 ? 27.023 10.576 -6.634 1.00 69.44 124 SER A N 1
ATOM 969 C CA . SER A 1 124 ? 26.169 11.673 -7.072 1.00 69.44 124 SER A CA 1
ATOM 970 C C . SER A 1 124 ? 25.791 11.519 -8.548 1.00 69.44 124 SER A C 1
ATOM 972 O O . SER A 1 124 ? 26.542 10.964 -9.349 1.00 69.44 124 SER A O 1
ATOM 974 N N . GLY A 1 125 ? 24.614 12.030 -8.910 1.00 74.00 125 GLY A N 1
ATOM 975 C CA . GLY A 1 125 ? 24.115 12.017 -10.284 1.00 74.00 125 GLY A CA 1
ATOM 976 C C . GLY A 1 125 ? 23.116 10.898 -10.582 1.00 74.00 125 GLY A C 1
ATOM 977 O O . GLY A 1 125 ? 22.728 10.113 -9.717 1.00 74.00 125 GLY A O 1
ATOM 978 N N . ASN A 1 126 ? 22.647 10.876 -11.827 1.00 80.00 126 ASN A N 1
ATOM 979 C CA . ASN A 1 126 ? 21.658 9.918 -12.294 1.00 80.00 126 ASN A CA 1
ATOM 980 C C . ASN A 1 126 ? 22.332 8.617 -12.746 1.00 80.00 126 ASN A C 1
ATOM 982 O O . ASN A 1 126 ? 22.860 8.523 -13.851 1.00 80.00 126 ASN A O 1
ATOM 986 N N . LEU A 1 127 ? 22.302 7.604 -11.883 1.00 84.75 127 LEU A N 1
ATOM 987 C CA . LEU A 1 127 ? 22.914 6.307 -12.167 1.00 84.75 127 LEU A CA 1
ATOM 988 C C . LEU A 1 127 ? 22.179 5.503 -13.245 1.00 84.75 127 LEU A C 1
ATOM 990 O O . LEU A 1 127 ? 22.793 4.626 -13.852 1.00 84.75 127 LEU A O 1
ATOM 994 N N . CYS A 1 128 ? 20.913 5.823 -13.528 1.00 86.75 128 CYS A N 1
ATOM 995 C CA . CYS A 1 128 ? 20.176 5.185 -14.614 1.00 86.75 128 CYS A CA 1
ATOM 996 C C . CYS A 1 128 ? 20.764 5.544 -15.992 1.00 86.75 128 CYS A C 1
ATOM 998 O O . CYS A 1 128 ? 20.797 4.686 -16.867 1.00 86.75 128 CYS A O 1
ATOM 1000 N N . SER A 1 129 ? 21.322 6.751 -16.177 1.00 77.69 129 SER A N 1
ATOM 1001 C CA . SER A 1 129 ? 21.997 7.132 -17.434 1.00 77.69 129 SER A CA 1
ATOM 1002 C C . SER A 1 129 ? 23.227 6.262 -17.729 1.00 77.69 129 SER A C 1
ATOM 1004 O O . SER A 1 129 ? 23.470 5.891 -18.873 1.00 77.69 129 SER A O 1
ATOM 1006 N N . SER A 1 130 ? 23.984 5.867 -16.700 1.00 65.50 130 SER A N 1
ATOM 1007 C CA . SER A 1 130 ? 25.196 5.045 -16.859 1.00 65.50 130 SER A CA 1
ATOM 1008 C C . SER A 1 130 ? 24.910 3.567 -17.146 1.00 65.50 130 SER A C 1
ATOM 1010 O O . SER A 1 130 ? 25.791 2.859 -17.634 1.00 65.50 130 SER A O 1
ATOM 1012 N N . SER A 1 131 ? 23.695 3.092 -16.848 1.00 60.22 131 SER A N 1
ATOM 1013 C CA . SER A 1 131 ? 23.276 1.707 -17.102 1.00 60.22 131 SER A CA 1
ATOM 1014 C C . SER A 1 131 ? 23.023 1.426 -18.589 1.00 60.22 131 SER A C 1
ATOM 1016 O O . SER A 1 131 ? 22.938 0.264 -18.981 1.00 60.22 131 SER A O 1
ATOM 1018 N N . ASN A 1 132 ? 22.930 2.469 -19.422 1.00 54.53 132 ASN A N 1
ATOM 1019 C CA . ASN A 1 132 ? 22.608 2.366 -20.847 1.00 54.53 132 ASN A CA 1
ATOM 1020 C C . ASN A 1 132 ? 23.829 2.054 -21.744 1.00 54.53 132 ASN A C 1
ATOM 1022 O O . ASN A 1 132 ? 23.710 2.018 -22.965 1.00 54.53 132 ASN A O 1
ATOM 1026 N N . ASN A 1 133 ? 25.002 1.767 -21.162 1.00 52.25 133 ASN A N 1
ATOM 1027 C CA . ASN A 1 133 ? 26.238 1.403 -21.879 1.00 52.25 133 ASN A CA 1
ATOM 1028 C C . ASN A 1 133 ? 26.225 -0.020 -22.487 1.00 52.25 133 ASN A C 1
ATOM 1030 O O . ASN A 1 133 ? 27.275 -0.628 -22.705 1.00 52.25 133 ASN A O 1
ATOM 1034 N N . ASN A 1 134 ? 25.048 -0.572 -22.787 1.00 54.06 134 ASN A N 1
ATOM 1035 C CA . ASN A 1 134 ? 24.938 -1.801 -23.562 1.00 54.06 134 ASN A CA 1
ATOM 1036 C C . ASN A 1 134 ? 25.019 -1.449 -25.052 1.00 54.06 134 ASN A C 1
ATOM 1038 O O . ASN A 1 134 ? 24.019 -1.111 -25.680 1.00 54.06 134 ASN A O 1
ATOM 1042 N N . ASN A 1 135 ? 26.225 -1.577 -25.612 1.00 52.41 135 ASN A N 1
ATOM 1043 C CA . ASN A 1 135 ? 26.639 -1.309 -27.003 1.00 52.41 135 ASN A CA 1
ATOM 1044 C C . ASN A 1 135 ? 25.826 -2.003 -28.132 1.00 52.41 135 ASN A C 1
ATOM 1046 O O . ASN A 1 135 ? 26.253 -1.988 -29.282 1.00 52.41 135 ASN A O 1
ATOM 1050 N N . ASN A 1 136 ? 24.668 -2.612 -27.851 1.00 56.31 136 ASN A N 1
ATOM 1051 C CA . ASN A 1 136 ? 23.951 -3.502 -28.772 1.00 56.31 136 ASN A CA 1
ATOM 1052 C C . ASN A 1 136 ? 22.509 -3.074 -29.122 1.00 56.31 136 ASN A C 1
ATOM 1054 O O . ASN A 1 136 ? 21.772 -3.892 -29.670 1.00 56.31 136 ASN A O 1
ATOM 1058 N N . ASN A 1 137 ? 22.065 -1.842 -28.827 1.00 60.12 137 ASN A N 1
ATOM 1059 C CA . ASN A 1 137 ? 20.710 -1.336 -29.159 1.00 60.12 137 ASN A CA 1
ATOM 1060 C C . ASN A 1 137 ? 19.528 -2.224 -28.687 1.00 60.12 137 ASN A C 1
ATOM 1062 O O . ASN A 1 137 ? 18.397 -2.066 -29.154 1.00 60.12 137 ASN A O 1
ATOM 1066 N N . LYS A 1 138 ? 19.750 -3.177 -27.772 1.00 77.56 138 LYS A N 1
ATOM 1067 C CA . LYS A 1 138 ? 18.719 -4.116 -27.318 1.00 77.56 138 LYS A CA 1
ATOM 1068 C C . LYS A 1 138 ? 17.998 -3.540 -26.102 1.00 77.56 138 LYS A C 1
ATOM 1070 O O . LYS A 1 138 ? 18.589 -3.452 -25.031 1.00 77.56 138 LYS A O 1
ATOM 1075 N N . LYS A 1 139 ? 16.711 -3.210 -26.262 1.00 85.19 139 LYS A N 1
ATOM 1076 C CA . LYS A 1 139 ? 15.832 -2.840 -25.141 1.00 85.19 139 LYS A CA 1
ATOM 1077 C C . LYS A 1 139 ? 15.729 -3.991 -24.138 1.00 85.19 139 LYS A C 1
ATOM 1079 O O . LYS A 1 139 ? 15.492 -5.136 -24.534 1.00 85.19 139 LYS A O 1
ATOM 1084 N N . ILE A 1 140 ? 15.884 -3.675 -22.857 1.00 89.38 140 ILE A N 1
ATOM 1085 C CA . ILE A 1 140 ? 15.710 -4.614 -21.749 1.00 89.38 140 ILE A CA 1
ATOM 1086 C C . ILE A 1 140 ? 14.214 -4.710 -21.459 1.00 89.38 140 ILE A C 1
ATOM 1088 O O . ILE A 1 140 ? 13.581 -3.708 -21.145 1.00 89.38 140 ILE A O 1
ATOM 1092 N N . LYS A 1 141 ? 13.631 -5.904 -21.548 1.00 91.88 141 LYS A N 1
ATOM 1093 C CA . LYS A 1 141 ? 12.256 -6.128 -21.092 1.00 91.88 141 LYS A CA 1
ATOM 1094 C C . LYS A 1 141 ? 12.286 -6.475 -19.612 1.00 91.88 141 LYS A C 1
ATOM 1096 O O . LYS A 1 141 ? 12.965 -7.424 -19.223 1.00 91.88 141 LYS A O 1
ATOM 1101 N N . VAL A 1 142 ? 11.565 -5.721 -18.787 1.00 92.31 142 VAL A N 1
ATOM 1102 C CA . VAL A 1 142 ? 11.496 -5.966 -17.335 1.00 92.31 142 VAL A CA 1
ATOM 1103 C C . VAL A 1 142 ? 10.909 -7.355 -17.050 1.00 92.31 142 VAL A C 1
ATOM 1105 O O . VAL A 1 142 ? 11.279 -8.006 -16.078 1.00 92.31 142 VAL A O 1
ATOM 1108 N N . GLU A 1 143 ? 10.039 -7.845 -17.930 1.00 92.56 143 GLU A N 1
ATOM 1109 C CA . GLU A 1 143 ? 9.393 -9.156 -17.843 1.00 92.56 143 GLU A CA 1
ATOM 1110 C C . GLU A 1 143 ? 10.372 -10.322 -18.016 1.00 92.56 143 GLU A C 1
ATOM 1112 O O . GLU A 1 143 ? 10.130 -11.392 -17.461 1.00 92.56 143 GLU A O 1
ATOM 1117 N N . ASP A 1 144 ? 11.480 -10.115 -18.736 1.00 94.25 144 ASP A N 1
ATOM 1118 C CA . ASP A 1 144 ? 12.527 -11.129 -18.911 1.00 94.25 144 ASP A CA 1
ATOM 1119 C C . ASP A 1 144 ? 13.367 -11.289 -17.623 1.00 94.25 144 ASP A C 1
ATOM 1121 O O . ASP A 1 144 ? 14.006 -12.322 -17.420 1.00 94.25 144 ASP A O 1
ATOM 1125 N N . PHE A 1 145 ? 13.341 -10.287 -16.731 1.00 93.88 145 PHE A N 1
ATOM 1126 C CA . PHE A 1 145 ? 14.107 -10.238 -15.480 1.00 93.88 145 PHE A CA 1
ATOM 1127 C C . PHE A 1 145 ? 13.215 -9.857 -14.284 1.00 93.88 145 PHE A C 1
ATOM 1129 O O . PHE A 1 145 ? 13.457 -8.844 -13.622 1.00 93.88 145 PHE A O 1
ATOM 1136 N N . PRO A 1 146 ? 12.189 -10.664 -13.948 1.00 92.06 146 PRO A N 1
ATOM 1137 C CA . PRO A 1 146 ? 11.202 -10.311 -12.922 1.00 92.06 146 PRO A CA 1
ATOM 1138 C C . PRO A 1 146 ? 11.807 -10.127 -11.520 1.00 92.06 146 PRO A C 1
ATOM 1140 O O . PRO A 1 146 ? 11.223 -9.427 -10.695 1.00 92.06 146 PRO A O 1
ATOM 1143 N N . CYS A 1 147 ? 12.977 -10.723 -11.265 1.00 95.62 147 CYS A N 1
ATOM 1144 C CA . CYS A 1 147 ? 13.731 -10.597 -10.016 1.00 95.62 147 CYS A CA 1
ATOM 1145 C C . CYS A 1 147 ? 15.083 -9.879 -10.186 1.00 95.62 147 CYS A C 1
ATOM 1147 O O . CYS A 1 147 ? 15.969 -10.032 -9.350 1.00 95.62 147 CYS A O 1
ATOM 1149 N N . GLY A 1 148 ? 15.249 -9.095 -11.254 1.00 93.50 148 GLY A N 1
ATOM 1150 C CA . GLY A 1 148 ? 16.506 -8.410 -11.549 1.00 93.50 148 GLY A CA 1
ATOM 1151 C C . GLY A 1 148 ? 17.620 -9.355 -12.019 1.00 93.50 148 GLY A C 1
ATOM 1152 O O . GLY A 1 148 ? 17.406 -10.546 -12.249 1.00 93.50 148 GLY A O 1
ATOM 1153 N N . ALA A 1 149 ? 18.812 -8.794 -12.210 1.00 93.31 149 ALA A N 1
ATOM 1154 C CA . ALA A 1 149 ? 20.026 -9.499 -12.609 1.00 93.31 149 ALA A CA 1
ATOM 1155 C C . ALA A 1 149 ? 21.257 -8.662 -12.230 1.00 93.31 149 ALA A C 1
ATOM 1157 O O . ALA A 1 149 ? 21.143 -7.451 -12.073 1.00 93.31 149 ALA A O 1
ATOM 1158 N N . GLU A 1 150 ? 22.435 -9.284 -12.152 1.00 90.81 150 GLU A N 1
ATOM 1159 C CA . GLU A 1 150 ? 23.692 -8.626 -11.751 1.00 90.81 150 GLU A CA 1
ATOM 1160 C C . GLU A 1 150 ? 24.040 -7.384 -12.586 1.00 90.81 150 GLU A C 1
ATOM 1162 O O . GLU A 1 150 ? 24.559 -6.400 -12.067 1.00 90.81 150 GLU A O 1
ATOM 1167 N N . PHE A 1 151 ? 23.735 -7.415 -13.884 1.00 88.62 151 PHE A N 1
ATOM 1168 C CA . PHE A 1 151 ? 24.019 -6.311 -14.800 1.00 88.62 151 PHE A CA 1
ATOM 1169 C C . PHE A 1 151 ? 22.949 -5.205 -14.781 1.00 88.62 151 PHE A C 1
ATOM 1171 O O . PHE A 1 151 ? 23.108 -4.195 -15.467 1.00 88.62 151 PHE A O 1
ATOM 1178 N N . LEU A 1 152 ? 21.847 -5.393 -14.046 1.00 91.75 152 LEU A N 1
ATOM 1179 C CA . LEU A 1 152 ? 20.776 -4.410 -13.904 1.00 91.75 152 LEU A CA 1
ATOM 1180 C C . LEU A 1 152 ? 20.995 -3.573 -12.645 1.00 91.75 152 LEU A C 1
ATOM 1182 O O . LEU A 1 152 ? 21.334 -4.089 -11.583 1.00 91.75 152 LEU A O 1
ATOM 1186 N N . LEU A 1 153 ? 20.760 -2.264 -12.752 1.00 91.62 153 LEU A N 1
ATOM 1187 C CA . LEU A 1 153 ? 20.905 -1.369 -11.609 1.00 91.62 153 LEU A CA 1
ATOM 1188 C C . LEU A 1 153 ? 19.890 -1.717 -10.504 1.00 91.62 153 LEU A C 1
ATOM 1190 O O . LEU A 1 153 ? 18.687 -1.795 -10.757 1.00 91.62 153 LEU A O 1
ATOM 1194 N N . SER A 1 154 ? 20.395 -1.886 -9.282 1.00 91.81 154 SER A N 1
ATOM 1195 C CA . SER A 1 154 ? 19.647 -2.121 -8.043 1.00 91.81 154 SER A CA 1
ATOM 1196 C C . SER A 1 154 ? 20.481 -1.621 -6.844 1.00 91.81 154 SER A C 1
ATOM 1198 O O . SER A 1 154 ? 21.714 -1.657 -6.928 1.00 91.81 154 SER A O 1
ATOM 1200 N N . PRO A 1 155 ? 19.872 -1.137 -5.740 1.00 94.25 155 PRO A N 1
ATOM 1201 C CA . PRO A 1 155 ? 18.437 -0.914 -5.548 1.00 94.25 155 PRO A CA 1
ATOM 1202 C C . PRO A 1 155 ? 17.920 0.261 -6.383 1.00 94.25 155 PRO A C 1
ATOM 1204 O O . PRO A 1 155 ? 18.694 1.136 -6.789 1.00 94.25 155 PRO A O 1
ATOM 1207 N N . LEU A 1 156 ? 16.604 0.299 -6.609 1.00 94.94 156 LEU A N 1
ATOM 1208 C CA . LEU A 1 156 ? 15.910 1.402 -7.285 1.00 94.94 156 LEU A CA 1
ATOM 1209 C C . LEU A 1 156 ? 14.720 1.909 -6.471 1.00 94.94 156 LEU A C 1
ATOM 1211 O O . LEU A 1 156 ? 14.036 1.139 -5.810 1.00 94.94 156 LEU A O 1
ATOM 1215 N N . ALA A 1 157 ? 14.456 3.211 -6.540 1.00 95.81 157 ALA A N 1
ATOM 1216 C CA . ALA A 1 157 ? 13.342 3.860 -5.863 1.00 95.81 157 ALA A CA 1
ATOM 1217 C C . ALA A 1 157 ? 12.646 4.884 -6.765 1.00 95.81 157 ALA A C 1
ATOM 1219 O O . ALA A 1 157 ? 13.282 5.561 -7.581 1.00 95.81 157 ALA A O 1
ATOM 1220 N N . SER A 1 158 ? 11.335 5.040 -6.581 1.00 96.31 158 SER A N 1
ATOM 1221 C CA . SER A 1 158 ? 10.556 6.098 -7.228 1.00 96.31 158 SER A CA 1
ATOM 1222 C C . SER A 1 158 ? 10.904 7.479 -6.674 1.00 96.31 158 SER A C 1
ATOM 1224 O O . SER A 1 158 ? 11.001 7.651 -5.457 1.00 96.31 158 SER A O 1
ATOM 1226 N N . LYS A 1 159 ? 10.947 8.504 -7.523 1.00 93.25 159 LYS A N 1
ATOM 1227 C CA . LYS A 1 159 ? 10.889 9.902 -7.066 1.00 93.25 159 LYS A CA 1
ATOM 1228 C C . LYS A 1 159 ? 9.472 10.284 -6.603 1.00 93.25 159 LYS A C 1
ATOM 1230 O O . LYS A 1 159 ? 8.505 9.716 -7.108 1.00 93.25 159 LYS A O 1
ATOM 1235 N N . PRO A 1 160 ? 9.313 11.300 -5.729 1.00 91.00 160 PRO A N 1
ATOM 1236 C CA . PRO A 1 160 ? 8.000 11.733 -5.237 1.00 91.00 160 PRO A CA 1
ATOM 1237 C C . PRO A 1 160 ? 6.987 12.105 -6.327 1.00 91.00 160 PRO A C 1
ATOM 1239 O O . PRO A 1 160 ? 5.800 11.830 -6.170 1.00 91.00 160 PRO A O 1
ATOM 1242 N N . ALA A 1 161 ? 7.447 12.675 -7.449 1.00 90.94 161 ALA A N 1
ATOM 1243 C CA . ALA A 1 161 ? 6.606 12.979 -8.613 1.00 90.94 161 ALA A CA 1
ATOM 1244 C C . ALA A 1 161 ? 5.967 11.722 -9.237 1.00 90.94 161 ALA A C 1
ATOM 1246 O O . ALA A 1 161 ? 4.948 11.808 -9.916 1.00 90.94 161 ALA A O 1
ATOM 1247 N N . PHE A 1 162 ? 6.549 10.551 -8.967 1.00 94.12 162 PHE A N 1
ATOM 1248 C CA . PHE A 1 162 ? 6.100 9.253 -9.448 1.00 94.12 162 PHE A CA 1
ATOM 1249 C C . PHE A 1 162 ? 5.570 8.340 -8.337 1.00 94.12 162 PHE A C 1
ATOM 1251 O O . PHE A 1 162 ? 5.370 7.146 -8.572 1.00 94.12 162 PHE A O 1
ATOM 1258 N N . ALA A 1 163 ? 5.259 8.886 -7.161 1.00 94.94 163 ALA A N 1
ATOM 1259 C CA . ALA A 1 163 ? 4.554 8.149 -6.118 1.00 94.94 163 ALA A CA 1
ATOM 1260 C C . ALA A 1 163 ? 3.222 7.573 -6.637 1.00 94.94 163 ALA A C 1
ATOM 1262 O O . ALA A 1 163 ? 2.618 8.107 -7.575 1.00 94.94 163 ALA A O 1
ATOM 1263 N N . LEU A 1 164 ? 2.764 6.480 -6.028 1.00 95.69 164 LEU A N 1
ATOM 1264 C CA . LEU A 1 164 ? 1.417 5.962 -6.240 1.00 95.69 164 LEU A CA 1
ATOM 1265 C C . LEU A 1 164 ? 0.466 6.649 -5.259 1.00 95.69 164 LEU A C 1
ATOM 1267 O O . LEU A 1 164 ? 0.636 6.553 -4.044 1.00 95.69 164 LEU A O 1
ATOM 1271 N N . MET A 1 165 ? -0.519 7.361 -5.798 1.00 94.62 165 MET A N 1
ATOM 1272 C CA . MET A 1 165 ? -1.474 8.144 -5.021 1.00 94.62 165 MET A CA 1
ATOM 1273 C C . MET A 1 165 ? -2.765 7.354 -4.763 1.00 94.62 165 MET A C 1
ATOM 1275 O O . MET A 1 165 ? -3.257 6.637 -5.633 1.00 94.62 165 MET A O 1
ATOM 1279 N N . SER A 1 166 ? -3.326 7.515 -3.567 1.00 95.06 166 SER A N 1
ATOM 1280 C CA . SER A 1 166 ? -4.692 7.125 -3.211 1.00 95.06 166 SER A CA 1
ATOM 1281 C C . SER A 1 166 ? -5.358 8.285 -2.494 1.00 95.06 166 SER A C 1
ATOM 1283 O O . SER A 1 166 ? -4.773 8.863 -1.578 1.00 95.06 166 SER A O 1
ATOM 1285 N N . GLU A 1 167 ? -6.604 8.583 -2.848 1.00 93.94 167 GLU A N 1
ATOM 1286 C CA . GLU A 1 167 ? -7.437 9.434 -2.001 1.00 93.94 167 GLU A CA 1
ATOM 1287 C C . GLU A 1 167 ? -7.873 8.654 -0.749 1.00 93.94 167 GLU A C 1
ATOM 1289 O O . GLU A 1 167 ? -8.065 7.432 -0.821 1.00 93.94 167 GLU A O 1
ATOM 1294 N N . PRO A 1 168 ? -7.975 9.316 0.416 1.00 95.06 168 PRO A N 1
ATOM 1295 C CA . PRO A 1 168 ? -8.344 8.655 1.654 1.00 95.06 168 PRO A CA 1
ATOM 1296 C C . PRO A 1 168 ? -9.818 8.256 1.630 1.00 95.06 168 PRO A C 1
ATOM 1298 O O . PRO A 1 168 ? -10.699 9.081 1.401 1.00 95.06 168 PRO A O 1
ATOM 1301 N N . SER A 1 169 ? -10.098 6.990 1.929 1.00 93.19 169 SER A N 1
ATOM 1302 C CA . SER A 1 169 ? -11.466 6.476 2.024 1.00 93.19 169 SER A CA 1
ATOM 1303 C C . SER A 1 169 ? -12.153 6.882 3.321 1.00 93.19 169 SER A C 1
ATOM 1305 O O . SER A 1 169 ? -13.366 7.046 3.375 1.00 93.19 169 SER A O 1
ATOM 1307 N N . LEU A 1 170 ? -11.377 7.047 4.388 1.00 94.88 170 LEU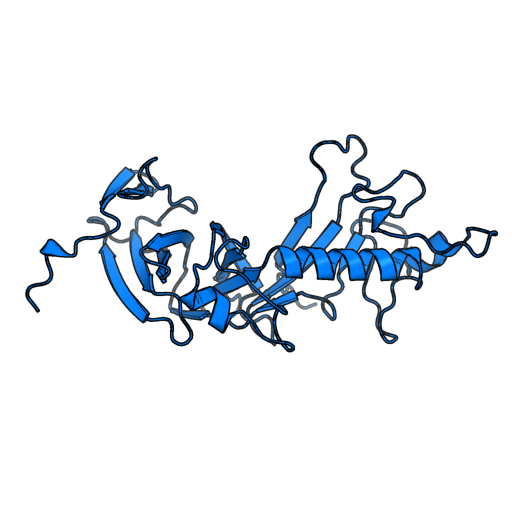 A N 1
ATOM 1308 C CA . LEU A 1 170 ? -11.870 7.478 5.685 1.00 94.88 170 LEU A CA 1
ATOM 1309 C C . LEU A 1 170 ? -10.841 8.392 6.330 1.00 94.88 170 LEU A C 1
ATOM 1311 O O . LEU A 1 170 ? -9.668 8.035 6.406 1.00 94.88 170 LEU A O 1
ATOM 1315 N N . VAL A 1 171 ? -11.297 9.524 6.861 1.00 95.94 171 VAL A N 1
ATOM 1316 C CA . VAL A 1 171 ? -10.493 10.441 7.674 1.00 95.94 171 VAL A CA 1
ATOM 1317 C C . VAL A 1 171 ? -11.084 10.512 9.077 1.00 95.94 171 VAL A C 1
ATOM 1319 O O . VAL A 1 171 ? -12.299 10.630 9.251 1.00 95.94 171 VAL A O 1
ATOM 1322 N N . ARG A 1 172 ? -10.232 10.448 10.103 1.00 94.62 172 ARG A N 1
ATOM 1323 C CA . ARG A 1 172 ? -10.641 10.555 11.510 1.00 94.62 172 ARG A CA 1
ATOM 1324 C C . ARG A 1 172 ? -9.687 11.446 12.289 1.00 94.62 172 ARG A C 1
ATOM 1326 O O . ARG A 1 172 ? -8.494 11.522 12.004 1.00 94.62 172 ARG A O 1
ATOM 1333 N N . LYS A 1 173 ? -10.224 12.090 13.324 1.00 93.88 173 LYS A N 1
ATOM 1334 C CA . LYS A 1 173 ? -9.408 12.692 14.382 1.00 93.88 173 LYS A CA 1
ATOM 1335 C C . LYS A 1 173 ? -8.786 11.580 15.231 1.00 93.88 173 LYS A C 1
ATOM 1337 O O . LYS A 1 173 ? -9.421 10.548 15.446 1.00 93.88 173 LYS A O 1
ATOM 1342 N N . GLY A 1 174 ? -7.573 11.805 15.725 1.00 91.75 174 GLY A N 1
ATOM 1343 C CA . GLY A 1 174 ? -6.813 10.805 16.476 1.00 91.75 174 GLY A CA 1
ATOM 1344 C C . GLY A 1 174 ? -6.040 9.831 15.585 1.00 91.75 174 GLY A C 1
ATOM 1345 O O . GLY A 1 174 ? -6.072 9.917 14.356 1.00 91.75 174 GLY A O 1
ATOM 1346 N N . HIS A 1 175 ? -5.324 8.906 16.224 1.00 92.44 175 HIS A N 1
ATOM 1347 C CA . HIS A 1 175 ? -4.448 7.946 15.555 1.00 92.44 175 HIS A CA 1
ATOM 1348 C C . HIS A 1 175 ? -5.141 6.593 15.374 1.00 92.44 175 HIS A C 1
ATOM 1350 O O . HIS A 1 175 ? -5.444 5.910 16.355 1.00 92.44 175 HIS A O 1
ATOM 1356 N N . MET A 1 176 ? -5.341 6.192 14.118 1.00 96.06 176 MET A N 1
ATOM 1357 C CA . MET A 1 176 ? -5.567 4.796 13.753 1.00 96.06 176 MET A CA 1
ATOM 1358 C C . MET A 1 176 ? -4.249 4.030 13.854 1.00 96.06 176 MET A C 1
ATOM 1360 O O . MET A 1 176 ? -3.218 4.481 13.356 1.00 96.06 176 MET A O 1
ATOM 1364 N N . THR A 1 177 ? -4.280 2.882 14.517 1.00 96.44 177 THR A N 1
ATOM 1365 C CA . THR A 1 177 ? -3.090 2.106 14.883 1.00 96.44 177 THR A CA 1
ATOM 1366 C C . THR A 1 177 ? -3.092 0.708 14.293 1.00 96.44 177 THR A C 1
ATOM 1368 O O . THR A 1 177 ? -2.035 0.089 14.260 1.00 96.44 177 THR A O 1
ATOM 1371 N N . ALA A 1 178 ? -4.239 0.228 13.810 1.00 97.38 178 ALA A N 1
ATOM 1372 C CA . ALA A 1 178 ? -4.406 -1.113 13.268 1.00 97.38 178 ALA A CA 1
ATOM 1373 C C . ALA A 1 178 ? -5.434 -1.125 12.135 1.00 97.38 178 ALA A C 1
ATOM 1375 O O . ALA A 1 178 ? -6.343 -0.291 12.111 1.00 97.38 178 ALA A O 1
ATOM 1376 N N . VAL A 1 179 ? -5.307 -2.085 11.223 1.00 97.69 179 VAL A N 1
ATOM 1377 C CA . VAL A 1 179 ? -6.291 -2.344 10.169 1.00 97.69 179 VAL A CA 1
ATOM 1378 C C . VAL A 1 179 ? -6.360 -3.838 9.881 1.00 97.69 179 VAL A C 1
ATOM 1380 O O . VAL A 1 179 ? -5.333 -4.506 9.811 1.00 97.69 179 VAL A O 1
ATOM 1383 N N . ALA A 1 180 ? -7.571 -4.351 9.705 1.00 97.00 180 ALA A N 1
ATOM 1384 C CA . ALA A 1 180 ? -7.844 -5.641 9.085 1.00 97.00 180 ALA A CA 1
ATOM 1385 C C . ALA A 1 180 ? -9.116 -5.528 8.248 1.00 97.00 180 ALA A C 1
ATOM 1387 O O . ALA A 1 180 ? -9.986 -4.716 8.561 1.00 97.00 180 ALA A O 1
ATOM 1388 N N . VAL A 1 181 ? -9.225 -6.313 7.182 1.00 95.88 181 VAL A N 1
ATOM 1389 C CA . VAL A 1 181 ? -10.385 -6.277 6.283 1.00 95.88 181 VAL A CA 1
ATOM 1390 C C . VAL A 1 181 ? -10.923 -7.686 6.090 1.00 95.88 181 VAL A C 1
ATOM 1392 O O . VAL A 1 181 ? -10.148 -8.613 5.866 1.00 95.88 181 VAL A O 1
ATOM 1395 N N . SER A 1 182 ? -12.243 -7.830 6.172 1.00 94.19 182 SER A N 1
ATOM 1396 C CA . SER A 1 182 ? -12.967 -9.044 5.787 1.00 94.19 182 SER A CA 1
ATOM 1397 C C . SER A 1 182 ? -13.985 -8.709 4.702 1.00 94.19 182 SER A C 1
ATOM 1399 O O . SER A 1 182 ? -14.433 -7.566 4.621 1.00 94.19 182 SER A O 1
ATOM 1401 N N . VAL A 1 183 ? -14.352 -9.693 3.887 1.00 93.69 183 VAL A N 1
ATOM 1402 C CA . VAL A 1 183 ? -15.419 -9.573 2.890 1.00 93.69 183 VAL A CA 1
ATOM 1403 C C . VAL A 1 183 ? -16.548 -10.508 3.293 1.00 93.69 183 VAL A C 1
ATOM 1405 O O . VAL A 1 183 ? -16.313 -11.693 3.507 1.00 93.69 183 VAL A O 1
ATOM 1408 N N . GLU A 1 184 ? -17.759 -9.970 3.386 1.00 89.44 184 GLU A N 1
ATOM 1409 C CA . GLU A 1 184 ? -18.978 -10.716 3.697 1.00 89.44 184 GLU A CA 1
ATOM 1410 C C . GLU A 1 184 ? -20.026 -10.383 2.638 1.00 89.44 184 GLU A C 1
ATOM 1412 O O . GLU A 1 184 ? -20.322 -9.209 2.424 1.00 89.44 184 GLU A O 1
ATOM 1417 N N . MET A 1 185 ? -20.565 -11.396 1.952 1.00 90.62 185 MET A N 1
ATOM 1418 C CA . MET A 1 185 ? -21.518 -11.217 0.843 1.00 90.62 185 MET A CA 1
ATOM 1419 C C . MET A 1 185 ? -21.080 -10.136 -0.171 1.00 90.62 185 MET A C 1
ATOM 1421 O O . MET A 1 185 ? -21.860 -9.255 -0.513 1.00 90.62 185 MET A O 1
ATOM 1425 N N . GLU A 1 186 ? -19.820 -10.169 -0.617 1.00 94.25 186 GLU A N 1
ATOM 1426 C CA . GLU A 1 186 ? -19.214 -9.177 -1.531 1.00 94.25 186 GLU A CA 1
ATOM 1427 C C . GLU A 1 186 ? -19.040 -7.744 -0.989 1.00 94.25 186 GLU A C 1
ATOM 1429 O O . GLU A 1 186 ? -18.554 -6.855 -1.698 1.00 94.25 186 GLU A O 1
ATOM 1434 N N . HIS A 1 187 ? -19.350 -7.512 0.287 1.00 94.38 187 HIS A N 1
ATOM 1435 C CA . HIS A 1 187 ? -19.106 -6.248 0.972 1.00 94.38 187 HIS A CA 1
ATOM 1436 C C . HIS A 1 187 ? -17.829 -6.313 1.811 1.00 94.38 187 HIS A C 1
ATOM 1438 O O . HIS A 1 187 ? -17.716 -7.110 2.743 1.00 94.38 187 HIS A O 1
ATOM 1444 N N . ALA A 1 188 ? -16.870 -5.429 1.528 1.00 95.69 188 ALA A N 1
ATOM 1445 C CA . ALA A 1 188 ? -15.684 -5.278 2.365 1.00 95.69 188 ALA A CA 1
ATOM 1446 C C . ALA A 1 188 ? -15.986 -4.479 3.640 1.00 95.69 188 ALA A C 1
ATOM 1448 O O . ALA A 1 188 ? -16.524 -3.370 3.604 1.00 95.69 188 ALA A O 1
ATOM 1449 N N . VAL A 1 189 ? -15.549 -5.012 4.777 1.00 95.19 189 VAL A N 1
ATOM 1450 C CA . VAL A 1 189 ? -15.611 -4.373 6.092 1.00 95.19 189 VAL A CA 1
ATOM 1451 C C . VAL A 1 189 ? -14.201 -4.213 6.643 1.00 95.19 189 VAL A C 1
ATOM 1453 O O . VAL A 1 189 ? -13.487 -5.194 6.855 1.00 95.19 189 VAL A O 1
ATOM 1456 N N . ALA A 1 190 ? -13.820 -2.971 6.931 1.00 96.69 190 ALA A N 1
ATOM 1457 C CA . ALA A 1 190 ? -12.597 -2.638 7.642 1.00 96.69 190 ALA A CA 1
ATOM 1458 C C . ALA A 1 190 ? -12.817 -2.578 9.155 1.00 96.69 190 ALA A C 1
ATOM 1460 O O . ALA A 1 190 ? -13.736 -1.925 9.652 1.00 96.69 190 ALA A O 1
ATOM 1461 N N . PHE A 1 191 ? -11.897 -3.202 9.878 1.00 96.81 191 PHE A N 1
ATOM 1462 C CA . PHE A 1 191 ? -11.734 -3.123 11.320 1.00 96.81 191 PHE A CA 1
ATOM 1463 C C . PHE A 1 191 ? -10.548 -2.214 11.613 1.00 96.81 191 PHE A C 1
ATOM 1465 O O . PHE A 1 191 ? -9.414 -2.547 11.273 1.00 96.81 191 PHE A O 1
ATOM 1472 N N . LEU A 1 192 ? -10.809 -1.053 12.211 1.00 97.00 192 LEU A N 1
ATOM 1473 C CA . LEU A 1 192 ? -9.806 -0.010 12.427 1.00 97.00 192 LEU A CA 1
ATOM 1474 C C . LEU A 1 192 ? -9.575 0.196 13.917 1.00 97.00 192 LEU A C 1
ATOM 1476 O O . LEU A 1 192 ? -10.427 0.759 14.605 1.00 97.00 192 LEU A O 1
ATOM 1480 N N . GLY A 1 193 ? -8.424 -0.264 14.401 1.00 96.06 193 GLY A N 1
ATOM 1481 C CA . GLY A 1 193 ? -7.991 -0.053 15.780 1.00 96.06 193 GLY A CA 1
ATOM 1482 C C . GLY A 1 193 ? -7.454 1.358 15.990 1.00 96.06 193 GLY A C 1
ATOM 1483 O O . GLY A 1 193 ? -6.854 1.934 15.077 1.00 96.06 193 GLY A O 1
ATOM 1484 N N . ASN A 1 194 ? -7.648 1.919 17.182 1.00 94.25 194 ASN A N 1
ATOM 1485 C CA . ASN A 1 194 ? -7.133 3.238 17.538 1.00 94.25 194 ASN A CA 1
ATOM 1486 C C . ASN A 1 194 ? -6.328 3.247 18.850 1.00 94.25 194 ASN A C 1
ATOM 1488 O O . ASN A 1 194 ? -6.260 2.267 19.596 1.00 94.25 194 ASN A O 1
ATOM 1492 N N . ALA A 1 195 ? -5.713 4.396 19.134 1.00 92.12 195 ALA A N 1
ATOM 1493 C CA . ALA A 1 195 ? -4.918 4.609 20.344 1.00 92.12 195 ALA A CA 1
ATOM 1494 C C . ALA A 1 195 ? -5.726 4.583 21.658 1.00 92.12 195 ALA A C 1
ATOM 1496 O O . ALA A 1 195 ? -5.126 4.484 22.721 1.00 92.12 195 ALA A O 1
ATOM 1497 N N . ASN A 1 196 ? -7.060 4.643 21.596 1.00 90.44 196 ASN A N 1
ATOM 1498 C CA . ASN A 1 196 ? -7.929 4.622 22.774 1.00 90.44 196 ASN A CA 1
ATOM 1499 C C . ASN A 1 196 ? -8.393 3.208 23.155 1.00 90.44 196 ASN A C 1
ATOM 1501 O O . ASN A 1 196 ? -9.074 3.062 24.168 1.00 90.44 196 ASN A O 1
ATOM 1505 N N . GLY A 1 197 ? -8.059 2.192 22.353 1.00 90.94 197 GLY A N 1
ATOM 1506 C CA . GLY A 1 197 ? -8.517 0.815 22.559 1.00 90.94 197 GLY A CA 1
ATOM 1507 C C . GLY A 1 197 ? -9.832 0.477 21.870 1.00 90.94 197 GLY A C 1
ATOM 1508 O O . GLY A 1 197 ? -10.438 -0.549 22.167 1.00 90.94 197 GLY A O 1
ATOM 1509 N N . GLU A 1 198 ? -10.300 1.318 20.951 1.00 92.12 198 GLU A N 1
ATOM 1510 C CA . GLU A 1 198 ? -11.502 1.039 20.171 1.00 92.12 198 GLU A CA 1
ATOM 1511 C C . GLU A 1 198 ? -11.140 0.410 18.826 1.00 92.12 198 GLU A C 1
ATOM 1513 O O . GLU A 1 198 ? -10.148 0.779 18.191 1.00 92.12 198 GLU A O 1
ATOM 1518 N N . VAL A 1 199 ? -12.001 -0.491 18.355 1.00 94.75 199 VAL A N 1
ATOM 1519 C CA . VAL A 1 199 ? -11.990 -1.009 16.986 1.00 94.7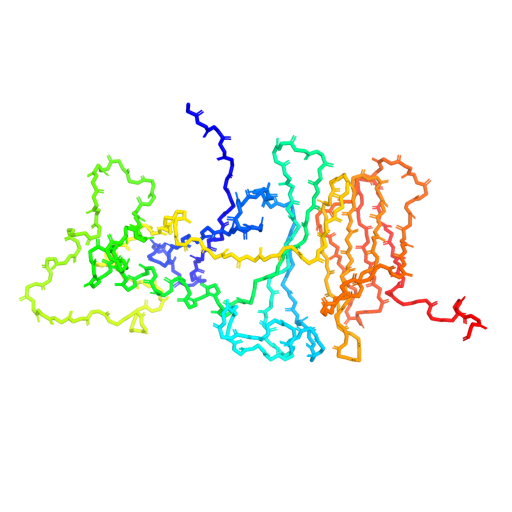5 199 VAL A CA 1
ATOM 1520 C C . VAL A 1 199 ? -13.280 -0.595 16.290 1.00 94.75 199 VAL A C 1
ATOM 1522 O O . VAL A 1 199 ? -14.377 -1.012 16.665 1.00 94.75 199 VAL A O 1
ATOM 1525 N N . LEU A 1 200 ? -13.156 0.245 15.267 1.00 94.88 200 LEU A N 1
ATOM 1526 C CA . LEU A 1 200 ? -14.271 0.713 14.445 1.00 94.88 200 LEU A CA 1
ATOM 1527 C C . LEU A 1 200 ? -14.576 -0.309 13.348 1.00 94.88 200 LEU A C 1
ATOM 1529 O O . LEU A 1 200 ? -13.647 -0.832 12.738 1.00 94.88 200 LEU A O 1
ATOM 1533 N N . LYS A 1 201 ? -15.861 -0.551 13.073 1.00 94.94 201 LYS A N 1
ATOM 1534 C CA . LYS A 1 201 ? -16.337 -1.359 11.941 1.00 94.94 201 LYS A CA 1
ATOM 1535 C C . LYS A 1 201 ? -16.838 -0.425 10.846 1.00 94.94 201 LYS A C 1
ATOM 1537 O O . LYS A 1 201 ? -17.782 0.337 11.073 1.00 94.94 201 LYS A O 1
ATOM 1542 N N . VAL A 1 202 ? -16.186 -0.455 9.690 1.00 95.81 202 VAL A N 1
ATOM 1543 C CA . VAL A 1 202 ? -16.439 0.464 8.576 1.00 95.81 202 VAL A CA 1
ATOM 1544 C C . VAL A 1 202 ? -16.722 -0.334 7.315 1.00 95.81 202 VAL A C 1
ATOM 1546 O O . VAL A 1 202 ? -15.863 -1.075 6.849 1.00 95.81 202 VAL A O 1
ATOM 1549 N N . HIS A 1 203 ? -17.914 -0.172 6.753 1.00 95.44 203 HIS A N 1
ATOM 1550 C CA . HIS A 1 203 ? -18.247 -0.703 5.440 1.00 95.44 203 HIS A CA 1
ATOM 1551 C C . HIS A 1 203 ? -17.521 0.123 4.373 1.00 95.44 203 HIS A C 1
ATOM 1553 O O . HIS A 1 203 ? -17.665 1.346 4.315 1.00 95.44 203 HIS A O 1
ATOM 1559 N N . LEU A 1 204 ? -16.705 -0.539 3.557 1.00 96.19 204 LEU A N 1
ATOM 1560 C CA . LEU A 1 204 ? -15.935 0.085 2.492 1.00 96.19 204 LEU A CA 1
ATOM 1561 C C . LEU A 1 204 ? -16.727 0.033 1.184 1.00 96.19 204 LEU A C 1
ATOM 1563 O O . LEU A 1 204 ? -16.952 -1.030 0.617 1.00 96.19 204 LEU A O 1
ATOM 1567 N N . SER A 1 205 ? -17.114 1.203 0.687 1.00 93.44 205 SER A N 1
ATOM 1568 C CA . SER A 1 205 ? -17.828 1.362 -0.582 1.00 93.44 205 SER A CA 1
ATOM 1569 C C . SER A 1 205 ? -17.438 2.693 -1.241 1.00 93.44 205 SER A C 1
ATOM 1571 O O . SER A 1 205 ? -16.442 3.308 -0.852 1.00 93.44 205 SER A O 1
ATOM 1573 N N . ALA A 1 206 ? -18.215 3.164 -2.222 1.00 89.62 206 ALA A N 1
ATOM 1574 C CA . ALA A 1 206 ? -18.103 4.534 -2.732 1.00 89.62 206 ALA A CA 1
ATOM 1575 C C . ALA A 1 206 ? -18.275 5.597 -1.631 1.00 89.62 206 ALA A C 1
ATOM 1577 O O . ALA A 1 206 ? -17.625 6.639 -1.680 1.00 89.62 206 ALA A O 1
ATOM 1578 N N . HIS A 1 207 ? -19.090 5.300 -0.615 1.00 90.50 207 HIS A N 1
ATOM 1579 C CA . HIS A 1 207 ? -19.313 6.153 0.550 1.00 90.50 207 HIS A CA 1
ATOM 1580 C C . HIS A 1 207 ? -19.057 5.333 1.820 1.00 90.50 207 HIS A C 1
ATOM 1582 O O . HIS A 1 207 ? -19.962 4.657 2.309 1.00 90.50 207 HIS A O 1
ATOM 1588 N N . PRO A 1 208 ? -17.815 5.316 2.333 1.00 93.31 208 PRO A N 1
ATOM 1589 C CA . PRO A 1 208 ? -17.481 4.518 3.503 1.00 93.31 208 PRO A CA 1
ATOM 1590 C C . PRO A 1 208 ? -18.282 4.935 4.736 1.00 93.31 208 PRO A C 1
ATOM 1592 O O . PRO A 1 208 ? -18.325 6.112 5.094 1.00 93.31 208 PRO A O 1
ATOM 1595 N N . GLU A 1 209 ? -18.881 3.956 5.411 1.00 93.69 209 GLU A N 1
ATOM 1596 C CA . GLU A 1 209 ? -19.787 4.195 6.534 1.00 93.69 209 GLU A CA 1
ATOM 1597 C C . GLU A 1 209 ? -19.374 3.376 7.755 1.00 93.69 209 GLU A C 1
ATOM 1599 O O . GLU A 1 209 ? -19.170 2.163 7.687 1.00 93.69 209 GLU A O 1
ATOM 1604 N N . MET A 1 210 ? -19.259 4.042 8.904 1.00 93.31 210 MET A N 1
ATOM 1605 C CA . MET A 1 210 ? -19.065 3.358 10.178 1.00 93.31 210 MET A CA 1
ATOM 1606 C C . MET A 1 210 ? -20.419 2.936 10.739 1.00 93.31 210 MET A C 1
ATOM 1608 O O . MET A 1 210 ? -21.222 3.790 11.102 1.00 93.31 210 MET A O 1
ATOM 1612 N N . TYR A 1 211 ? -20.630 1.632 10.888 1.00 90.25 211 TYR A N 1
ATOM 1613 C CA . TYR A 1 211 ? -21.891 1.081 11.394 1.00 90.25 211 TYR A CA 1
ATOM 1614 C C . TYR A 1 211 ? -21.761 0.456 12.790 1.00 90.25 211 TYR A C 1
ATOM 1616 O O . TYR A 1 211 ? -22.759 0.094 13.415 1.00 90.25 211 TYR A O 1
ATOM 1624 N N . GLY A 1 212 ? -20.535 0.308 13.302 1.00 89.75 212 GLY A N 1
ATOM 1625 C CA . GLY A 1 212 ? -20.302 -0.309 14.602 1.00 89.75 212 GLY A CA 1
ATOM 1626 C C . GLY A 1 212 ? -18.958 0.043 15.220 1.00 89.75 212 GLY A C 1
ATOM 1627 O O . GLY A 1 212 ? -18.035 0.516 14.556 1.00 89.75 212 GLY A O 1
ATOM 1628 N N . ARG A 1 213 ? -18.846 -0.219 16.522 1.00 90.75 213 ARG A N 1
ATOM 1629 C CA . ARG A 1 213 ? -17.595 -0.124 17.275 1.00 90.75 213 ARG A CA 1
ATOM 1630 C C . ARG A 1 213 ? -17.520 -1.235 18.313 1.00 90.75 213 ARG A C 1
ATOM 1632 O O . ARG A 1 213 ? -18.543 -1.642 18.858 1.00 90.75 213 ARG A O 1
ATOM 1639 N N . VAL A 1 214 ? -16.309 -1.678 18.600 1.00 86.75 214 VAL A N 1
ATOM 1640 C CA . VAL A 1 214 ? -15.969 -2.510 19.751 1.00 86.75 214 VAL A CA 1
ATOM 1641 C C . VAL A 1 214 ? -15.086 -1.649 20.642 1.00 86.75 214 VAL A C 1
ATOM 1643 O O . VAL A 1 214 ? -14.014 -1.232 20.212 1.00 86.75 214 VAL A O 1
ATOM 1646 N N . ALA A 1 215 ? -15.555 -1.328 21.843 1.00 81.50 215 ALA A N 1
ATOM 1647 C CA . ALA A 1 215 ? -14.777 -0.565 22.812 1.00 81.50 215 ALA A CA 1
ATOM 1648 C C . ALA A 1 215 ? -14.036 -1.518 23.757 1.00 81.50 215 ALA A C 1
ATOM 1650 O O . ALA A 1 215 ? -14.600 -2.533 24.170 1.00 81.50 215 ALA A O 1
ATOM 1651 N N . SER A 1 216 ? -12.793 -1.184 24.106 1.00 71.31 216 SER A N 1
ATOM 1652 C CA . SER A 1 216 ? -12.130 -1.793 25.258 1.00 71.31 216 SER A CA 1
ATOM 1653 C C . SER A 1 216 ? -12.821 -1.350 26.551 1.00 71.31 216 SER A C 1
ATOM 1655 O O . SER A 1 216 ? -13.289 -0.217 26.662 1.00 71.31 216 SER A O 1
ATOM 1657 N N . GLU A 1 217 ? -12.860 -2.239 27.542 1.00 68.00 217 GLU A N 1
ATOM 1658 C CA . GLU A 1 217 ? -13.311 -1.924 28.907 1.00 68.00 217 GLU A CA 1
ATOM 1659 C C . GLU A 1 217 ? -12.380 -0.909 29.593 1.00 68.00 217 GLU A C 1
ATOM 1661 O O . GLU A 1 217 ? -12.798 -0.203 30.508 1.00 68.00 217 GLU A O 1
ATOM 1666 N N . VAL A 1 218 ? -11.126 -0.821 29.133 1.00 67.12 218 VAL A N 1
ATOM 1667 C CA . VAL A 1 218 ? -10.100 0.081 29.661 1.00 67.12 218 VAL A CA 1
ATOM 1668 C C . VAL A 1 218 ? -9.761 1.132 28.609 1.00 67.12 218 VAL A C 1
ATOM 1670 O O . VAL A 1 218 ? -9.269 0.817 27.524 1.00 67.12 218 VAL A O 1
ATOM 1673 N N . ILE A 1 219 ? -10.018 2.398 28.941 1.00 69.56 219 ILE A N 1
ATOM 1674 C CA . ILE A 1 219 ? -9.700 3.541 28.080 1.00 69.56 219 ILE A CA 1
ATOM 1675 C C . ILE A 1 219 ? -8.183 3.748 28.056 1.00 69.56 219 ILE A C 1
ATOM 1677 O O . ILE A 1 219 ? -7.544 3.812 29.104 1.00 69.56 219 ILE A O 1
ATOM 1681 N N . GLY A 1 220 ? -7.623 3.918 26.857 1.00 71.88 220 GLY A N 1
ATOM 1682 C CA . GLY A 1 220 ? -6.206 4.252 26.667 1.00 71.88 220 GLY A CA 1
ATOM 1683 C C . GLY A 1 220 ? -5.295 3.050 26.420 1.00 71.88 220 GLY A C 1
ATOM 1684 O O . GLY A 1 220 ? -4.101 3.234 26.194 1.00 71.88 220 GLY A O 1
ATOM 1685 N N . GLU A 1 221 ? -5.838 1.831 26.392 1.00 85.75 221 GLU A N 1
ATOM 1686 C CA . GLU A 1 221 ? -5.095 0.664 25.916 1.00 85.75 221 GLU A CA 1
ATOM 1687 C C . GLU A 1 221 ? -5.058 0.642 24.387 1.00 85.75 221 GLU A C 1
ATOM 1689 O O . GLU A 1 221 ? -5.971 0.141 23.734 1.00 85.75 221 GLU A O 1
ATOM 1694 N N . LYS A 1 222 ? -3.993 1.188 23.800 1.00 91.81 222 LYS A N 1
ATOM 1695 C CA . LYS A 1 222 ? -3.801 1.226 22.346 1.00 91.81 222 LYS A CA 1
ATOM 1696 C C . LYS A 1 222 ? -3.972 -0.158 21.709 1.00 91.81 222 LYS A C 1
ATOM 1698 O O . LYS A 1 222 ? -3.354 -1.134 22.128 1.00 91.81 222 LYS A O 1
ATOM 1703 N N . VAL A 1 223 ? -4.734 -0.211 20.615 1.00 94.88 223 VAL A N 1
ATOM 1704 C CA . VAL A 1 223 ? -4.828 -1.420 19.787 1.00 94.88 223 VAL A CA 1
ATOM 1705 C C . VAL A 1 223 ? -3.513 -1.626 19.032 1.00 94.88 223 VAL A C 1
ATOM 1707 O O . VAL A 1 223 ? -3.047 -0.727 18.317 1.00 94.88 223 VAL A O 1
ATOM 1710 N N . ASN A 1 224 ? -2.922 -2.811 19.169 1.00 94.81 224 ASN A N 1
ATOM 1711 C CA . ASN A 1 224 ? -1.730 -3.216 18.432 1.00 94.81 224 ASN A CA 1
ATOM 1712 C C . ASN A 1 224 ? -2.011 -3.325 16.935 1.00 94.81 224 ASN A C 1
ATOM 1714 O O . ASN A 1 224 ? -3.126 -3.612 16.511 1.00 94.81 224 ASN A O 1
ATOM 1718 N N . LYS A 1 225 ? -0.961 -3.157 16.124 1.00 93.69 225 LYS A N 1
ATOM 1719 C CA . LYS A 1 225 ? -1.059 -3.093 14.656 1.00 93.69 225 LYS A CA 1
ATOM 1720 C C . LYS A 1 225 ? -1.762 -4.291 14.019 1.00 93.69 225 LYS A C 1
ATOM 1722 O O . LYS A 1 225 ? -2.417 -4.128 12.992 1.00 93.69 225 LYS A O 1
ATOM 1727 N N . ASN A 1 226 ? -1.614 -5.467 14.625 1.00 88.75 226 ASN A N 1
ATOM 1728 C CA . ASN A 1 226 ? -2.137 -6.717 14.101 1.00 88.75 226 ASN A CA 1
ATOM 1729 C C . ASN A 1 226 ? -3.510 -7.016 14.705 1.00 88.75 226 ASN A C 1
ATOM 1731 O O . ASN A 1 226 ? -3.634 -7.327 15.891 1.00 88.75 226 ASN A O 1
ATOM 1735 N N . LEU A 1 227 ? -4.522 -6.965 13.846 1.00 93.38 227 LEU A N 1
ATOM 1736 C CA . LEU A 1 227 ? -5.842 -7.530 14.080 1.00 93.38 227 LEU A CA 1
ATOM 1737 C C . LEU A 1 227 ? -5.910 -8.858 13.322 1.00 93.38 227 LEU A C 1
ATOM 1739 O O . LEU A 1 227 ? -5.606 -8.901 12.130 1.00 93.38 227 LEU A O 1
ATOM 1743 N N . LEU A 1 228 ? -6.254 -9.944 14.012 1.00 94.00 228 LEU A N 1
ATOM 1744 C CA . LEU A 1 228 ? -6.165 -11.298 13.457 1.00 94.00 228 LEU A CA 1
ATOM 1745 C C . LEU A 1 228 ? -7.548 -11.933 13.390 1.00 94.00 228 LEU A C 1
ATOM 1747 O O . LEU A 1 228 ? -8.265 -11.935 14.386 1.00 94.00 228 LEU A O 1
ATOM 1751 N N . PHE A 1 229 ? -7.918 -12.499 12.248 1.00 94.31 229 PHE A N 1
ATOM 1752 C CA . PHE A 1 229 ? -9.138 -13.296 12.149 1.00 94.31 229 PHE A CA 1
ATOM 1753 C C . PHE A 1 229 ? -8.889 -14.737 12.599 1.00 94.31 229 PHE A C 1
ATOM 1755 O O . PHE A 1 229 ? -7.775 -15.252 12.478 1.00 94.31 229 PHE A O 1
ATOM 1762 N N . ASP A 1 230 ? -9.930 -15.397 13.109 1.00 93.44 230 ASP A N 1
ATOM 1763 C CA . ASP A 1 230 ? -9.913 -16.854 13.222 1.00 93.44 230 ASP A CA 1
ATOM 1764 C C . ASP A 1 230 ? -9.987 -17.523 11.838 1.00 93.44 230 ASP A C 1
ATOM 1766 O O . ASP A 1 230 ? -10.267 -16.881 10.826 1.00 93.44 230 ASP A O 1
ATOM 1770 N N . SER A 1 231 ? -9.733 -18.831 11.781 1.00 90.75 231 SER A N 1
ATOM 1771 C CA . SER A 1 231 ? -9.742 -19.587 10.520 1.00 90.75 231 SER A CA 1
ATOM 1772 C C . SER A 1 231 ? -11.094 -19.569 9.799 1.00 90.75 231 SER A C 1
ATOM 1774 O O . SER A 1 231 ? -11.138 -19.789 8.593 1.00 90.75 231 SER A O 1
ATOM 1776 N N . SER A 1 232 ? -12.185 -19.306 10.524 1.00 90.25 232 SER A N 1
ATOM 1777 C CA . SER A 1 232 ? -13.543 -19.206 9.980 1.00 90.25 232 SER A CA 1
ATOM 1778 C C . SER A 1 232 ? -13.947 -17.790 9.556 1.00 90.25 232 SER A C 1
ATOM 1780 O O . SER A 1 232 ? -15.054 -17.606 9.053 1.00 90.25 232 SER A O 1
ATOM 1782 N N . LEU A 1 233 ? -13.087 -16.791 9.787 1.00 88.25 233 LEU A N 1
ATOM 1783 C CA . LEU A 1 233 ? -13.373 -15.361 9.616 1.00 88.25 233 LEU A CA 1
ATOM 1784 C C . LEU A 1 233 ? -14.597 -14.858 10.407 1.00 88.25 233 LEU A C 1
ATOM 1786 O O . LEU A 1 233 ? -15.117 -13.782 10.128 1.00 88.25 233 LEU A O 1
ATOM 1790 N N . GLN A 1 234 ? -15.051 -15.603 11.419 1.00 89.38 234 GLN A N 1
ATOM 1791 C CA . GLN A 1 234 ? -16.215 -15.241 12.237 1.00 89.38 234 GLN A CA 1
ATOM 1792 C C . GLN A 1 234 ? -15.829 -14.426 13.467 1.00 89.38 234 GLN A C 1
ATOM 1794 O O . GLN A 1 234 ? -16.660 -13.705 14.026 1.00 89.38 234 GLN A O 1
ATOM 1799 N N . HIS A 1 235 ? -14.565 -14.506 13.886 1.00 92.62 235 HIS A N 1
ATOM 1800 C CA . HIS A 1 235 ? -14.059 -13.749 15.022 1.00 92.62 235 HIS A CA 1
ATOM 1801 C C . HIS A 1 235 ? -12.802 -12.971 14.676 1.00 92.62 235 HIS A C 1
ATOM 1803 O O . HIS A 1 235 ? -11.956 -13.420 13.905 1.00 92.62 235 HIS A O 1
ATOM 1809 N N . LEU A 1 236 ? -12.678 -11.819 15.323 1.00 94.38 236 LEU A N 1
ATOM 1810 C CA . LEU A 1 236 ? -11.516 -10.955 15.308 1.00 94.38 236 LEU A CA 1
ATOM 1811 C C . LEU A 1 236 ? -10.852 -10.991 16.686 1.00 94.38 236 LEU A C 1
ATOM 1813 O O . LEU A 1 236 ? -11.494 -10.740 17.707 1.00 94.38 236 LEU A O 1
ATOM 1817 N N . TYR A 1 237 ? -9.559 -11.277 16.711 1.00 94.69 237 TYR A N 1
ATOM 1818 C CA . TYR A 1 237 ? -8.699 -11.125 17.871 1.00 94.69 237 TYR A CA 1
ATOM 1819 C C . TYR A 1 237 ? -8.102 -9.720 17.863 1.00 94.69 237 TYR A C 1
ATOM 1821 O O . TYR A 1 237 ? -7.335 -9.346 16.971 1.00 94.69 237 TYR A O 1
ATOM 1829 N N . ILE A 1 238 ? -8.474 -8.948 18.878 1.00 93.94 238 ILE A N 1
ATOM 1830 C CA . ILE A 1 238 ? -7.977 -7.603 19.144 1.00 93.94 238 ILE A CA 1
ATOM 1831 C C . ILE A 1 238 ? -6.935 -7.727 20.245 1.00 93.94 238 ILE A C 1
ATOM 1833 O O . ILE A 1 238 ? -7.228 -8.270 21.312 1.00 93.94 238 ILE A O 1
ATOM 1837 N N . THR A 1 239 ? -5.727 -7.234 19.991 1.00 92.06 239 THR A N 1
ATOM 1838 C CA . THR A 1 239 ? -4.642 -7.267 20.973 1.00 92.06 239 THR A CA 1
ATOM 1839 C C . THR A 1 239 ? -4.290 -5.849 21.419 1.00 92.06 239 THR A C 1
ATOM 1841 O O . THR A 1 239 ? -4.216 -4.933 20.597 1.00 92.06 239 THR A O 1
ATOM 1844 N N . THR A 1 240 ? -4.108 -5.673 22.723 1.00 91.62 240 THR A N 1
ATOM 1845 C CA . THR A 1 240 ? -3.524 -4.484 23.364 1.00 91.62 240 THR A CA 1
ATOM 1846 C C . THR A 1 240 ? -2.217 -4.893 24.045 1.00 91.62 240 THR A C 1
ATOM 1848 O O . THR A 1 240 ? -1.782 -6.039 23.907 1.00 91.62 240 THR A O 1
ATOM 1851 N N . ASP A 1 241 ? -1.570 -3.984 24.773 1.00 87.69 241 ASP A N 1
ATOM 1852 C CA . ASP A 1 241 ? -0.336 -4.301 25.506 1.00 87.69 241 ASP A CA 1
ATOM 1853 C C . ASP A 1 241 ? -0.536 -5.431 26.534 1.00 87.69 241 ASP A C 1
ATOM 1855 O O . ASP A 1 241 ? 0.353 -6.260 26.721 1.00 87.69 241 ASP A O 1
ATOM 1859 N N . ASN A 1 242 ? -1.720 -5.505 27.156 1.00 86.88 242 ASN A N 1
ATOM 1860 C CA . ASN A 1 242 ? -1.974 -6.390 28.299 1.00 86.88 242 ASN A CA 1
ATOM 1861 C C . ASN A 1 242 ? -3.139 -7.372 28.099 1.00 86.88 242 ASN A C 1
ATOM 1863 O O . ASN A 1 242 ? -3.365 -8.228 28.957 1.00 86.88 242 ASN A O 1
ATOM 1867 N N . LYS A 1 243 ? -3.909 -7.264 27.007 1.00 88.00 243 LYS A N 1
ATOM 1868 C CA . LYS A 1 243 ? -5.137 -8.048 26.812 1.00 88.00 243 LYS A CA 1
ATOM 1869 C C . LYS A 1 243 ? -5.290 -8.538 25.376 1.00 88.00 243 LYS A C 1
ATOM 1871 O O . LYS A 1 243 ? -4.966 -7.853 24.409 1.00 88.00 243 LYS A O 1
ATOM 1876 N N . ILE A 1 244 ? -5.862 -9.733 25.245 1.00 91.19 244 ILE A N 1
ATOM 1877 C CA . ILE A 1 244 ? -6.365 -10.270 23.980 1.00 91.19 244 ILE A CA 1
ATOM 1878 C C . ILE A 1 244 ? -7.873 -10.438 24.125 1.00 91.19 244 ILE A C 1
ATOM 1880 O O . ILE A 1 244 ? -8.341 -11.144 25.016 1.00 91.19 244 ILE A O 1
ATOM 1884 N N . THR A 1 245 ? -8.635 -9.797 23.244 1.00 90.56 245 THR A N 1
ATOM 1885 C CA . THR A 1 245 ? -10.098 -9.875 23.224 1.00 90.56 245 THR A CA 1
ATOM 1886 C C . THR A 1 245 ? -10.546 -10.530 21.926 1.00 90.56 245 THR A C 1
ATOM 1888 O O . THR A 1 245 ? -10.220 -10.052 20.841 1.00 90.56 245 THR A O 1
ATOM 1891 N N . LYS A 1 246 ? -11.303 -11.625 22.027 1.00 92.25 246 LYS A N 1
ATOM 1892 C CA . LYS A 1 246 ? -11.953 -12.272 20.882 1.00 92.25 246 LYS A CA 1
ATOM 1893 C C . LYS A 1 246 ? -13.355 -11.694 20.730 1.00 92.25 246 LYS A C 1
ATOM 1895 O O . LYS A 1 246 ? -14.161 -11.823 21.647 1.00 92.25 246 LYS A O 1
ATOM 1900 N N . VAL A 1 247 ? -13.654 -11.088 19.585 1.00 90.31 247 VAL A N 1
ATOM 1901 C CA . VAL A 1 247 ? -14.976 -10.512 19.304 1.00 90.31 247 VAL A CA 1
ATOM 1902 C C . VAL A 1 247 ? -15.574 -11.080 18.024 1.00 90.31 247 VAL A C 1
ATOM 1904 O O . VAL A 1 247 ? -14.834 -11.337 17.075 1.00 90.31 247 VAL A O 1
ATOM 1907 N N . PRO A 1 248 ? -16.899 -11.275 17.956 1.00 89.31 248 PRO A N 1
ATOM 1908 C CA . PRO A 1 248 ? -17.547 -11.669 16.716 1.00 89.31 248 PRO A CA 1
ATOM 1909 C C . PRO A 1 248 ? -17.470 -10.539 15.674 1.00 89.31 248 PRO A C 1
ATOM 1911 O O . PRO A 1 248 ? -17.710 -9.355 15.962 1.00 89.31 248 PRO A O 1
ATOM 1914 N N . VAL A 1 249 ? -17.147 -10.916 14.438 1.00 87.25 249 VAL A N 1
ATOM 1915 C CA . VAL A 1 249 ? -17.101 -10.025 13.265 1.00 87.25 249 VAL A CA 1
ATOM 1916 C C . VAL A 1 249 ? -18.470 -9.387 13.048 1.00 87.25 249 VAL A C 1
ATOM 1918 O O . VAL A 1 249 ? -18.567 -8.167 12.879 1.00 87.25 249 VAL A O 1
ATOM 1921 N N . GLN A 1 250 ? -19.533 -10.174 13.209 1.00 81.69 250 GLN A N 1
ATOM 1922 C CA . GLN A 1 250 ? -20.920 -9.747 13.067 1.00 81.69 250 GLN A CA 1
ATOM 1923 C C . GLN A 1 250 ? -21.758 -10.051 14.313 1.00 81.69 250 GLN A C 1
ATOM 1925 O O . GLN A 1 250 ? -21.635 -11.098 14.939 1.00 81.69 250 GLN A O 1
ATOM 1930 N N . THR A 1 251 ? -22.640 -9.120 14.663 1.00 80.38 251 THR A N 1
ATOM 1931 C CA . THR A 1 251 ? -23.602 -9.255 15.769 1.00 80.38 251 THR A CA 1
ATOM 1932 C C . THR A 1 251 ? -24.999 -8.879 15.284 1.00 80.38 251 THR A C 1
ATOM 1934 O O . THR A 1 251 ? -25.702 -8.111 15.933 1.00 80.38 251 THR A O 1
ATOM 1937 N N . CYS A 1 252 ? -25.380 -9.375 14.101 1.00 78.44 252 CYS A N 1
ATOM 1938 C CA . CYS A 1 252 ? -26.636 -9.020 13.430 1.00 78.44 252 CYS A CA 1
ATOM 1939 C C . CYS A 1 252 ? -27.869 -9.354 14.280 1.00 78.44 252 CYS A C 1
ATOM 1941 O O . CYS A 1 252 ? -28.841 -8.620 14.249 1.00 78.44 252 CYS A O 1
ATOM 1943 N N . HIS A 1 253 ? -27.789 -10.388 15.122 1.00 77.12 253 HIS A N 1
ATOM 1944 C CA . HIS A 1 253 ? -28.838 -10.755 16.080 1.00 77.12 253 HIS A CA 1
ATOM 1945 C C . HIS A 1 253 ? -29.168 -9.664 17.121 1.00 77.12 253 HIS A C 1
ATOM 1947 O O . HIS A 1 253 ? -30.181 -9.772 17.801 1.00 77.12 253 HIS A O 1
ATOM 1953 N N . LEU A 1 254 ? -28.316 -8.643 17.285 1.00 76.88 254 LEU A N 1
ATOM 1954 C CA . LEU A 1 254 ? -28.569 -7.498 18.170 1.00 76.88 254 LEU A CA 1
ATOM 1955 C C . LEU A 1 254 ? -29.364 -6.377 17.484 1.00 76.88 254 LEU A C 1
ATOM 1957 O O . LEU A 1 254 ? -29.721 -5.400 18.140 1.00 76.88 254 LEU A O 1
ATOM 1961 N N . LYS A 1 255 ? -29.588 -6.481 16.171 1.00 75.25 255 LYS A N 1
ATOM 1962 C CA . LYS A 1 255 ? -30.431 -5.567 15.402 1.00 75.25 255 LYS A CA 1
ATOM 1963 C C . LYS A 1 255 ? -31.866 -6.081 15.446 1.00 75.25 255 LYS A C 1
ATOM 1965 O O . LYS A 1 255 ? -32.113 -7.257 15.198 1.00 75.25 255 LYS A O 1
ATOM 1970 N N . THR A 1 256 ? -32.778 -5.208 15.856 1.00 69.44 256 THR A N 1
ATOM 1971 C CA . THR A 1 256 ? -34.216 -5.489 16.037 1.00 69.44 256 THR A CA 1
ATOM 1972 C C . THR A 1 256 ? -35.084 -4.716 15.043 1.00 69.44 256 THR A C 1
ATOM 1974 O O . THR A 1 256 ? -36.305 -4.702 15.168 1.00 69.44 256 THR A O 1
ATOM 1977 N N . ASP A 1 257 ? -34.420 -4.009 14.140 1.00 57.69 257 ASP A N 1
ATOM 1978 C CA . ASP A 1 257 ? -34.921 -3.178 13.056 1.00 57.69 257 ASP A CA 1
ATOM 1979 C C . ASP A 1 257 ? -35.351 -4.011 11.839 1.00 57.69 257 ASP A C 1
ATOM 1981 O O . ASP A 1 257 ? -34.646 -4.991 11.501 1.00 57.69 257 ASP A O 1
#

Radius of gyration: 20.68 Å; Cα contacts (8 Å, |Δi|>4): 602; chains: 1; bounding box: 63×41×59 Å